Protein AF-A0A850LUS3-F1 (afdb_monomer)

pLDDT: mean 89.98, std 6.5, range [52.38, 97.88]

Nearest PDB structures (foldseek):
  4adx-assembly1_B  TM=8.949E-01  e=4.268E-15  Methanothermobacter thermautotrophicus str. Delta H
  8q87-assembly1_BB  TM=8.424E-01  e=1.434E-15  Gallus gallus
  7qiz-assembly1_E  TM=8.773E-01  e=1.270E-14  Solanum lycopersicum
  8ova-assembly1_Bf  TM=8.662E-01  e=1.509E-14  Trypanosoma brucei brucei
  9axu-assembly1_O  TM=8.312E-01  e=5.369E-15  Schizosaccharomyces pombe

Secondary structure (DSSP, 8-state):
-PPPSS----SS-STT-S----S-SSPPP--------SS-EE-----EEEEEEEEEEE---TTSTTTTSEEEEEEEEEE-PPEEEEEEEEEEEETTEEEEEEEEE-SS--GGGGGTSPPPS---HHHHHHHHHHHHGGGTT-TTEEEEEEEEE-TTTTTSS--SPPEEEEEEE-SSHHHHHHHHHHHTT-

Sequence (190 aa):
MGHRKQHAPRHGSLSYRPRKRARNPNSRIKTWPKLESTTPTILGFMGYKAGMTHLIFVENRKTNPNFGQEISRAVTIIDTPPISICAIKAYKLTDYGLKTIGETWAGELNEDLTRNFTLPKEYDTDKSILEFEEKLEPFKDSKLLELRLLAYTQPRLAAIPKKKPDLMEIKAIAGNHEELIKYSKDILGN

Mean predicted aligned error: 6.23 Å

Foldseek 3Di:
DDDDPDDDDDDDDPVCPPPDDDPDPDDADPDFDDDQAQDKDWRDADWAFPAKDKDWDADCDPVDPRHRHTDIDIDTDTHGADKAFFKKWKWFQDPVGTDTQDMAGAQDDDPLQVLVDNDDPGDDRVVRLVVVVVSCVVPQPPPRMWMWTFIWGCCVVPPDPDSRIDTDTITIDHNGSVSNSVVSVVRHGD

Solvent-accessible surface area (backbone atoms only — not comparable to full-atom values): 11782 Å² total; per-residue (Å²): 138,79,79,79,92,68,90,73,82,80,87,71,76,70,85,64,62,78,87,63,85,71,92,55,94,67,86,79,85,89,74,78,85,91,73,92,36,79,59,71,43,72,77,62,83,72,68,43,81,71,50,71,54,71,46,76,44,66,36,82,51,81,90,42,94,56,45,78,36,79,42,79,43,81,44,75,44,64,48,63,41,72,65,32,27,50,32,44,35,37,27,36,62,50,100,92,42,78,42,78,77,50,67,32,54,37,57,71,66,67,73,52,50,54,72,76,46,87,72,74,92,76,58,68,34,69,63,38,46,51,58,42,47,65,71,37,58,92,40,59,88,42,93,45,57,45,48,27,36,35,31,30,45,41,33,76,78,34,100,50,99,48,66,61,47,54,77,45,77,31,50,50,45,32,65,42,61,66,56,34,51,50,54,52,56,77,43,48,48,72

Radius of gyration: 22.55 Å; Cα contacts (8 Å, |Δi|>4): 284; chains: 1; bounding box: 71×42×54 Å

Structure (mmCIF, N/CA/C/O backbone):
data_AF-A0A850LUS3-F1
#
_entry.id   AF-A0A850LUS3-F1
#
loop_
_atom_site.group_PDB
_atom_site.id
_atom_site.type_symbol
_atom_site.label_atom_id
_atom_site.label_alt_id
_atom_site.label_comp_id
_atom_site.label_asym_id
_atom_site.label_entity_id
_atom_site.label_seq_id
_atom_site.pdbx_PDB_ins_code
_atom_site.Cartn_x
_atom_site.Cartn_y
_atom_site.Cartn_z
_atom_site.occupancy
_atom_site.B_iso_or_equiv
_atom_site.auth_seq_id
_atom_site.auth_comp_id
_atom_site.auth_asym_id
_atom_site.auth_atom_id
_atom_site.pdbx_PDB_model_num
ATOM 1 N N . MET A 1 1 ? 49.665 -13.264 6.181 1.00 52.38 1 MET A N 1
ATOM 2 C CA . MET A 1 1 ? 48.535 -13.006 5.259 1.00 52.38 1 MET A CA 1
ATOM 3 C C . MET A 1 1 ? 48.642 -11.570 4.770 1.00 52.38 1 MET A C 1
ATOM 5 O O . MET A 1 1 ? 48.539 -10.671 5.589 1.00 52.38 1 MET A O 1
ATOM 9 N N . GLY A 1 2 ? 48.976 -11.363 3.492 1.00 81.19 2 GLY A N 1
ATOM 10 C CA . GLY A 1 2 ? 49.232 -10.033 2.921 1.00 81.19 2 GLY A CA 1
ATOM 11 C C . GLY A 1 2 ? 47.990 -9.382 2.308 1.00 81.19 2 GLY A C 1
ATOM 12 O O . GLY A 1 2 ? 46.956 -10.030 2.144 1.00 81.19 2 GLY A O 1
ATOM 13 N N . HIS A 1 3 ? 48.118 -8.103 1.952 1.00 85.06 3 HIS A N 1
ATOM 14 C CA . HIS A 1 3 ? 47.103 -7.355 1.210 1.00 85.06 3 HIS A CA 1
ATOM 15 C C . HIS A 1 3 ? 46.693 -8.091 -0.079 1.00 85.06 3 HIS A C 1
ATOM 17 O O . HIS A 1 3 ? 47.487 -8.812 -0.691 1.00 85.06 3 HIS A O 1
ATOM 23 N N . ARG A 1 4 ? 45.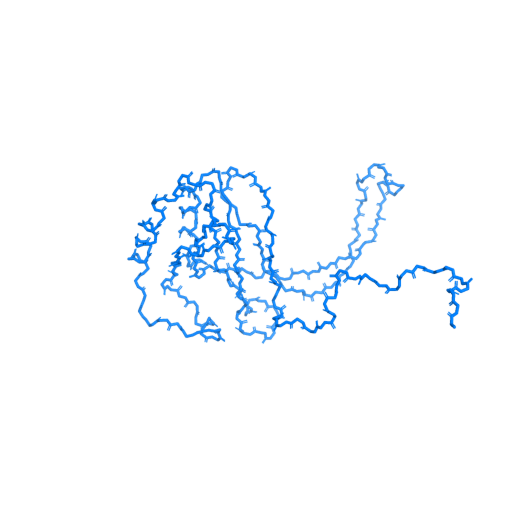436 -7.912 -0.501 1.00 86.00 4 ARG A N 1
ATOM 24 C CA . ARG A 1 4 ? 44.894 -8.545 -1.710 1.00 86.00 4 ARG A CA 1
ATOM 25 C C . ARG A 1 4 ? 45.752 -8.169 -2.932 1.00 86.00 4 ARG A C 1
ATOM 27 O O . ARG A 1 4 ? 45.929 -6.989 -3.209 1.00 86.00 4 ARG A O 1
ATOM 34 N N . LYS A 1 5 ? 46.254 -9.168 -3.675 1.00 90.25 5 LYS A N 1
ATOM 35 C CA . LYS A 1 5 ? 47.184 -8.968 -4.812 1.00 90.25 5 LYS A CA 1
ATOM 36 C C . LYS A 1 5 ? 46.585 -8.203 -6.003 1.00 90.25 5 LYS A C 1
ATOM 38 O O . LYS A 1 5 ? 47.315 -7.515 -6.698 1.00 90.25 5 LYS A O 1
ATOM 43 N N . GLN A 1 6 ? 45.281 -8.335 -6.253 1.00 93.94 6 GLN A N 1
ATOM 44 C CA . GLN A 1 6 ? 44.571 -7.630 -7.326 1.00 93.94 6 GLN A CA 1
ATOM 45 C C . GLN A 1 6 ? 43.317 -6.962 -6.768 1.00 93.94 6 GLN A C 1
ATOM 47 O O . GLN A 1 6 ? 42.551 -7.585 -6.022 1.00 93.94 6 GLN A O 1
ATOM 52 N N . HIS A 1 7 ? 43.097 -5.704 -7.144 1.00 92.88 7 HIS A N 1
ATOM 53 C CA . HIS A 1 7 ? 41.858 -5.006 -6.831 1.00 92.88 7 HIS A CA 1
ATOM 54 C C . HIS A 1 7 ? 40.705 -5.628 -7.620 1.00 92.88 7 HIS A C 1
ATOM 56 O O . HIS A 1 7 ? 40.833 -5.927 -8.802 1.00 92.88 7 HIS A O 1
ATOM 62 N N . ALA A 1 8 ? 39.567 -5.817 -6.960 1.00 94.94 8 ALA A N 1
ATOM 63 C CA . ALA A 1 8 ? 38.333 -6.196 -7.628 1.00 94.94 8 ALA A CA 1
ATOM 64 C C . ALA A 1 8 ? 37.164 -5.459 -6.977 1.00 94.94 8 ALA A C 1
ATOM 66 O O . ALA A 1 8 ? 37.222 -5.181 -5.769 1.00 94.94 8 ALA A O 1
ATOM 67 N N . PRO A 1 9 ? 36.095 -5.180 -7.740 1.00 96.00 9 PRO A N 1
ATOM 68 C CA . PRO A 1 9 ? 34.891 -4.594 -7.187 1.00 96.00 9 PRO A CA 1
ATOM 69 C C . PRO A 1 9 ? 34.259 -5.523 -6.151 1.00 96.00 9 PRO A C 1
ATOM 71 O O . PRO A 1 9 ? 34.463 -6.741 -6.120 1.00 96.00 9 PRO A O 1
ATOM 74 N N . ARG A 1 10 ? 33.459 -4.927 -5.274 1.00 93.69 10 ARG A N 1
ATOM 75 C CA . ARG A 1 10 ? 32.734 -5.671 -4.254 1.00 93.69 10 ARG A CA 1
ATOM 76 C C . ARG A 1 10 ? 31.632 -6.519 -4.895 1.00 93.69 10 ARG A C 1
ATOM 78 O O . ARG A 1 10 ? 30.771 -5.995 -5.596 1.00 93.69 10 ARG A O 1
ATOM 85 N N . HIS A 1 11 ? 31.579 -7.805 -4.553 1.00 94.31 11 HIS A N 1
ATOM 86 C CA . HIS A 1 11 ? 30.475 -8.668 -4.968 1.00 94.31 11 HIS A CA 1
ATOM 87 C C . HIS A 1 11 ? 29.213 -8.412 -4.134 1.00 94.31 11 HIS A C 1
ATOM 89 O O . HIS A 1 11 ? 29.106 -8.804 -2.969 1.00 94.31 11 HIS A O 1
ATOM 95 N N . GLY A 1 12 ? 28.232 -7.778 -4.774 1.00 95.25 12 GLY A N 1
ATOM 96 C CA . GLY A 1 12 ? 26.900 -7.548 -4.233 1.00 95.25 12 GLY A CA 1
ATOM 97 C C . GLY A 1 12 ? 26.805 -6.370 -3.261 1.00 95.25 12 GLY A C 1
ATOM 98 O O . GLY A 1 12 ? 27.701 -6.085 -2.462 1.00 95.25 12 GLY A O 1
ATOM 99 N N . SER A 1 13 ? 25.650 -5.707 -3.305 1.00 95.88 13 SER A N 1
ATOM 100 C CA . SER A 1 13 ? 25.350 -4.581 -2.424 1.00 95.88 13 SER A CA 1
ATOM 101 C C . SER A 1 13 ? 25.170 -5.027 -0.965 1.00 95.88 13 SER A C 1
ATOM 103 O O . SER A 1 13 ? 24.562 -6.066 -0.678 1.00 95.88 13 SER A O 1
ATOM 105 N N . LEU A 1 14 ? 25.716 -4.221 -0.047 1.00 95.94 14 LEU A N 1
ATOM 106 C CA . LEU A 1 14 ? 25.543 -4.360 1.400 1.00 95.94 14 LEU A CA 1
ATOM 107 C C . LEU A 1 14 ? 24.161 -3.919 1.877 1.00 95.94 14 LEU A C 1
ATOM 109 O O . LEU A 1 14 ? 23.710 -4.413 2.907 1.00 95.94 14 LEU A O 1
ATOM 113 N N . SER A 1 15 ? 23.487 -3.042 1.130 1.00 96.12 15 SER A N 1
ATOM 114 C CA . SER A 1 15 ? 22.210 -2.439 1.528 1.00 96.12 15 SER A CA 1
ATOM 115 C C . SER A 1 15 ? 21.072 -3.458 1.638 1.00 96.12 15 SER A C 1
ATOM 117 O O . SER A 1 15 ? 20.092 -3.213 2.331 1.00 96.12 15 SER A O 1
ATOM 119 N N . TYR A 1 16 ? 21.212 -4.623 0.995 1.00 93.38 16 TYR A N 1
ATOM 120 C CA . TYR A 1 16 ? 20.246 -5.727 1.059 1.00 93.38 16 TYR A CA 1
ATOM 121 C C . TYR A 1 16 ? 20.608 -6.790 2.108 1.00 93.38 16 TYR A C 1
ATOM 123 O O . TYR A 1 16 ? 20.146 -7.931 2.030 1.00 93.38 16 TYR A O 1
ATOM 131 N N . ARG A 1 17 ? 21.478 -6.465 3.075 1.00 93.88 17 ARG A N 1
ATOM 132 C CA . ARG A 1 17 ? 21.693 -7.308 4.257 1.00 93.88 17 ARG A CA 1
ATOM 133 C C . ARG A 1 17 ? 20.652 -6.982 5.341 1.00 93.88 17 ARG A C 1
ATOM 135 O O . ARG A 1 17 ? 20.332 -5.813 5.527 1.00 93.88 17 ARG A O 1
ATOM 142 N N . PRO A 1 18 ? 20.167 -7.980 6.102 1.00 95.19 18 PRO A N 1
ATOM 143 C CA . PRO A 1 18 ? 20.408 -9.417 5.953 1.00 95.19 18 PRO A CA 1
ATOM 144 C C . PRO A 1 18 ? 19.635 -10.019 4.766 1.00 95.19 18 PRO A C 1
ATOM 146 O O . PRO A 1 18 ? 18.453 -9.737 4.578 1.00 95.19 18 PRO A O 1
ATOM 149 N N . ARG A 1 19 ? 20.285 -10.909 4.003 1.00 93.81 19 ARG A N 1
ATOM 150 C CA . ARG A 1 19 ? 19.653 -11.666 2.909 1.00 93.81 19 ARG A CA 1
ATOM 151 C C . ARG A 1 19 ? 18.859 -12.840 3.482 1.00 93.81 19 ARG A C 1
ATOM 153 O O . ARG A 1 19 ? 19.331 -13.970 3.487 1.00 93.81 19 ARG A O 1
ATOM 160 N N . LYS A 1 20 ? 17.682 -12.543 4.027 1.00 95.25 20 LYS A N 1
ATOM 161 C CA . LYS A 1 20 ? 16.764 -13.520 4.629 1.00 95.25 20 LYS A CA 1
ATOM 162 C C . LYS A 1 20 ? 15.399 -13.479 3.948 1.0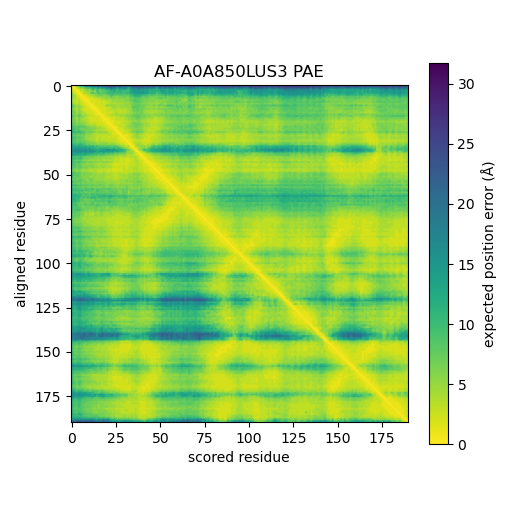0 95.25 20 LYS A C 1
ATOM 164 O O . LYS A 1 20 ? 15.050 -12.475 3.329 1.00 95.25 20 LYS A O 1
ATOM 169 N N . ARG A 1 21 ? 14.613 -14.550 4.097 1.00 95.38 21 ARG A N 1
ATOM 170 C CA . ARG A 1 21 ? 13.216 -14.578 3.639 1.00 95.38 21 ARG A CA 1
ATOM 171 C C . ARG A 1 21 ? 12.432 -13.449 4.321 1.00 95.38 21 ARG A C 1
ATOM 173 O O . ARG A 1 21 ? 12.567 -13.233 5.528 1.00 95.38 21 ARG A O 1
ATOM 180 N N . ALA A 1 22 ? 11.641 -12.715 3.540 1.00 92.06 22 ALA A N 1
ATOM 181 C CA . ALA A 1 22 ? 10.755 -11.688 4.071 1.00 92.06 22 ALA A CA 1
ATOM 182 C C . ALA A 1 22 ? 9.731 -12.321 5.025 1.00 92.06 22 ALA A C 1
ATOM 184 O O . ALA A 1 22 ? 9.236 -13.416 4.768 1.00 92.06 22 ALA A O 1
ATOM 185 N N . ARG A 1 23 ? 9.422 -11.635 6.133 1.00 92.06 23 ARG A N 1
ATOM 186 C CA . ARG A 1 23 ? 8.463 -12.132 7.135 1.00 92.06 23 ARG A CA 1
ATOM 187 C C . ARG A 1 23 ? 7.043 -12.215 6.573 1.00 92.06 23 ARG A C 1
ATOM 189 O O . ARG A 1 23 ? 6.333 -13.162 6.881 1.00 92.06 23 ARG A O 1
ATOM 196 N N . ASN A 1 24 ? 6.666 -11.234 5.754 1.00 90.50 24 ASN A N 1
ATOM 197 C CA . ASN A 1 24 ? 5.363 -11.156 5.107 1.00 90.50 24 ASN A CA 1
ATOM 198 C C . ASN A 1 24 ? 5.546 -11.203 3.584 1.00 90.50 24 ASN A C 1
ATOM 200 O O . ASN A 1 24 ? 6.513 -10.618 3.086 1.00 90.50 24 ASN A O 1
ATOM 204 N N . PRO A 1 25 ? 4.630 -11.861 2.849 1.00 88.44 25 PRO A N 1
ATOM 205 C CA . PRO A 1 25 ? 4.634 -11.843 1.388 1.00 88.44 25 PRO A CA 1
ATOM 206 C C . PRO A 1 25 ? 4.235 -10.469 0.833 1.00 88.44 25 PRO A C 1
ATOM 208 O O . PRO A 1 25 ? 4.708 -10.077 -0.230 1.00 88.44 25 PRO A O 1
ATOM 211 N N . ASN A 1 26 ? 3.414 -9.722 1.576 1.00 89.56 26 ASN A N 1
ATOM 212 C CA . ASN A 1 26 ? 2.967 -8.390 1.185 1.00 89.56 26 ASN A CA 1
ATOM 213 C C . ASN A 1 26 ? 4.076 -7.372 1.460 1.00 89.56 26 ASN A C 1
ATOM 215 O O . ASN A 1 26 ? 4.732 -7.409 2.509 1.00 89.56 26 ASN A O 1
ATOM 219 N N . SER A 1 27 ? 4.286 -6.460 0.513 1.00 87.69 27 SER A N 1
ATOM 220 C CA . SER A 1 27 ? 5.278 -5.400 0.647 1.00 87.69 27 SER A CA 1
ATOM 221 C C . SER A 1 27 ? 4.870 -4.429 1.757 1.00 87.69 27 SER A C 1
ATOM 223 O O . SER A 1 27 ? 3.708 -4.072 1.915 1.00 87.69 27 SER A O 1
ATOM 225 N N . ARG A 1 28 ? 5.844 -3.991 2.559 1.00 90.00 28 ARG A N 1
ATOM 226 C CA . ARG A 1 28 ? 5.632 -2.928 3.545 1.00 90.00 28 ARG A CA 1
ATOM 227 C C . ARG A 1 28 ? 6.168 -1.623 2.981 1.00 90.00 28 ARG A C 1
ATOM 229 O O . ARG A 1 28 ? 7.378 -1.499 2.782 1.00 90.00 28 ARG A O 1
ATOM 236 N N . ILE A 1 29 ? 5.289 -0.647 2.797 1.00 92.12 29 ILE A N 1
ATOM 237 C CA . ILE A 1 29 ? 5.670 0.700 2.376 1.00 92.12 29 ILE A CA 1
ATOM 238 C C . ILE A 1 29 ? 6.192 1.447 3.606 1.00 92.12 29 ILE A C 1
ATOM 240 O O . ILE A 1 29 ? 5.493 1.595 4.607 1.00 92.12 29 ILE A O 1
ATOM 244 N N . LYS A 1 30 ? 7.473 1.832 3.575 1.00 89.38 30 LYS A N 1
ATOM 245 C CA . LYS A 1 30 ? 8.131 2.541 4.688 1.00 89.38 30 LYS A CA 1
ATOM 246 C C . LYS A 1 30 ? 8.003 4.054 4.574 1.00 89.38 30 LYS A C 1
ATOM 248 O O . LYS A 1 30 ? 7.899 4.727 5.592 1.00 89.38 30 LYS A O 1
ATOM 253 N N . THR A 1 31 ? 8.028 4.555 3.345 1.00 91.19 31 THR A N 1
ATOM 254 C CA . THR A 1 31 ? 8.060 5.981 3.046 1.00 91.19 31 THR A CA 1
ATOM 255 C C . THR A 1 31 ? 7.070 6.248 1.933 1.00 91.19 31 THR A C 1
ATOM 257 O O . THR A 1 31 ? 7.155 5.629 0.873 1.00 91.19 31 THR A O 1
ATOM 260 N N . TRP A 1 32 ? 6.147 7.164 2.189 1.00 92.00 32 TRP A N 1
ATOM 261 C CA . TRP A 1 32 ? 5.229 7.681 1.185 1.00 92.00 32 TRP A CA 1
ATOM 262 C C . TRP A 1 32 ? 5.821 8.932 0.529 1.00 92.00 32 TRP A C 1
ATOM 264 O O . TRP A 1 32 ? 6.549 9.673 1.200 1.00 92.00 32 TRP A O 1
ATOM 274 N N . PRO A 1 33 ? 5.540 9.179 -0.761 1.00 90.31 33 PRO A N 1
ATOM 275 C CA . PRO A 1 33 ? 5.981 10.399 -1.416 1.00 90.31 33 PRO A CA 1
ATOM 276 C C . PRO A 1 33 ? 5.335 11.620 -0.748 1.00 90.31 33 PRO A C 1
ATOM 278 O O . PRO A 1 33 ? 4.185 11.578 -0.309 1.00 90.31 33 PRO A O 1
ATOM 281 N N . LYS A 1 34 ? 6.101 12.710 -0.651 1.00 84.94 34 LYS A N 1
ATOM 282 C CA . LYS A 1 34 ? 5.596 14.015 -0.219 1.00 84.94 34 LYS A CA 1
ATOM 283 C C . LYS A 1 34 ? 5.055 14.715 -1.459 1.00 84.94 34 LYS A C 1
ATOM 285 O O . LYS A 1 34 ? 5.843 15.183 -2.274 1.00 84.94 34 LYS A O 1
ATOM 290 N N . LEU A 1 35 ? 3.739 14.697 -1.624 1.00 82.19 35 LEU A N 1
ATOM 291 C CA . LEU A 1 35 ? 3.047 15.357 -2.724 1.00 82.19 35 LEU A CA 1
ATOM 292 C C . LEU A 1 35 ? 2.109 16.407 -2.145 1.00 82.19 35 LEU A C 1
ATOM 294 O O . LEU A 1 35 ? 1.467 16.162 -1.127 1.00 82.19 35 LEU A O 1
ATOM 298 N N . GLU A 1 36 ? 2.035 17.550 -2.811 1.00 79.25 36 GLU A N 1
ATOM 299 C CA . GLU A 1 36 ? 0.986 18.536 -2.589 1.00 79.25 36 GLU A CA 1
ATOM 300 C C . GLU A 1 36 ? -0.050 18.301 -3.687 1.00 79.25 36 GLU A C 1
ATOM 302 O O . GLU A 1 36 ? 0.254 18.426 -4.873 1.00 79.25 36 GLU A O 1
ATOM 307 N N . SER A 1 37 ? -1.244 17.857 -3.302 1.00 76.31 37 SER A N 1
ATOM 308 C CA . SER A 1 37 ? -2.352 17.629 -4.226 1.00 76.31 37 SER A CA 1
ATOM 309 C C . SER A 1 37 ? -3.540 18.421 -3.728 1.00 76.31 37 SER A C 1
ATOM 311 O O . SER A 1 37 ? -3.926 18.273 -2.572 1.00 76.31 37 SER A O 1
ATOM 313 N N . THR A 1 38 ? -4.126 19.240 -4.598 1.00 78.69 38 THR A N 1
ATOM 314 C CA . THR A 1 38 ? -5.374 19.944 -4.292 1.00 78.69 38 THR A CA 1
ATOM 315 C C . THR A 1 38 ? -6.526 18.951 -4.155 1.00 78.69 38 THR A C 1
ATOM 317 O O . THR A 1 38 ? -7.372 19.110 -3.288 1.00 78.69 38 THR A O 1
ATOM 320 N N . THR A 1 39 ? -6.540 17.885 -4.962 1.00 86.75 39 THR A N 1
ATOM 321 C CA . THR A 1 39 ? -7.588 16.859 -4.916 1.00 86.75 39 THR A CA 1
ATOM 322 C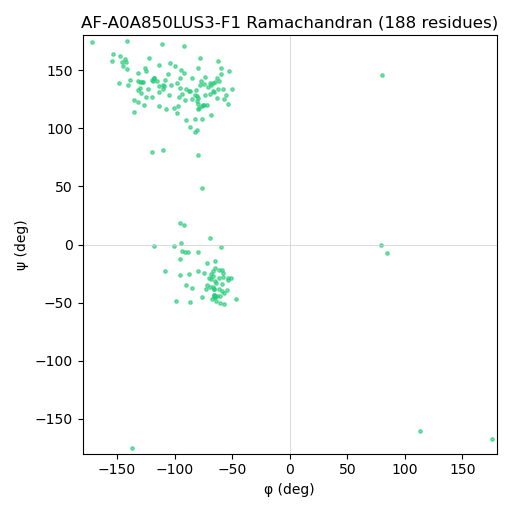 C . THR A 1 39 ? -7.226 15.726 -3.951 1.00 86.75 39 THR A C 1
ATOM 324 O O . THR A 1 39 ? -6.103 15.202 -4.039 1.00 86.75 39 THR A O 1
ATOM 327 N N . PRO A 1 40 ? -8.157 15.280 -3.085 1.00 88.69 40 PRO A N 1
ATOM 328 C CA . PRO A 1 40 ? -7.964 14.089 -2.267 1.00 88.69 40 PRO A CA 1
ATOM 329 C C . PRO A 1 40 ? -7.587 12.869 -3.119 1.00 88.69 40 PRO A C 1
ATOM 331 O O . PRO A 1 40 ? -8.303 12.501 -4.046 1.00 88.69 40 PRO A O 1
ATOM 334 N N . THR A 1 41 ? -6.424 12.278 -2.849 1.00 91.12 41 THR A N 1
ATOM 335 C CA . THR A 1 41 ? -5.830 11.211 -3.662 1.00 91.12 41 THR A CA 1
ATOM 336 C C . THR A 1 41 ? -5.186 10.151 -2.778 1.00 91.12 41 THR A C 1
ATOM 338 O O . THR A 1 41 ? -4.474 10.449 -1.815 1.00 91.12 41 THR A O 1
ATOM 341 N N . ILE A 1 42 ? -5.401 8.891 -3.142 1.00 92.69 42 ILE A N 1
ATOM 342 C CA . ILE A 1 42 ? -4.767 7.728 -2.525 1.00 92.69 42 ILE A CA 1
ATOM 343 C C . ILE A 1 42 ? -3.423 7.470 -3.222 1.00 92.69 42 ILE A C 1
ATOM 345 O O . ILE A 1 42 ? -3.340 7.454 -4.447 1.00 92.69 42 ILE A O 1
ATOM 349 N N . LEU A 1 43 ? -2.351 7.261 -2.455 1.00 93.25 43 LEU A N 1
ATOM 350 C CA . LEU A 1 43 ? -0.988 7.190 -3.006 1.00 93.25 43 LEU A CA 1
ATOM 351 C C . LEU A 1 43 ? -0.527 5.803 -3.453 1.00 93.25 43 LEU A C 1
ATOM 353 O O . LEU A 1 43 ? 0.585 5.650 -3.960 1.00 93.25 43 LEU A O 1
ATOM 357 N N . GLY A 1 44 ? -1.317 4.773 -3.189 1.00 92.50 44 GLY A N 1
ATOM 358 C CA . GLY A 1 44 ? -0.928 3.394 -3.426 1.00 92.50 44 GLY A CA 1
ATOM 359 C C . GLY A 1 44 ? -2.095 2.565 -3.913 1.00 92.50 44 GLY A C 1
ATOM 360 O O . GLY A 1 44 ? -3.256 2.911 -3.720 1.00 92.50 44 GLY A O 1
ATOM 361 N N . PHE A 1 45 ? -1.756 1.446 -4.534 1.00 94.50 45 PHE A N 1
ATOM 362 C CA . PHE A 1 45 ? -2.717 0.462 -4.994 1.00 94.50 45 PHE A CA 1
ATOM 363 C C . PHE A 1 45 ? -2.112 -0.932 -4.853 1.00 94.50 45 PHE A C 1
ATOM 365 O O . PHE A 1 45 ? -0.887 -1.092 -4.805 1.00 94.50 45 PHE A O 1
ATOM 372 N N . MET A 1 46 ? -2.969 -1.944 -4.776 1.00 93.75 46 MET A N 1
ATOM 373 C CA . MET A 1 46 ? -2.563 -3.337 -4.644 1.00 93.75 46 MET A CA 1
ATOM 374 C C . MET A 1 46 ? -2.957 -4.099 -5.902 1.00 93.75 46 MET A C 1
ATOM 376 O O . MET A 1 46 ? -4.090 -4.015 -6.356 1.00 93.75 46 MET A O 1
ATOM 380 N N . GLY A 1 47 ? -2.024 -4.862 -6.457 1.00 93.88 47 GLY A N 1
ATOM 381 C CA . GLY A 1 47 ? -2.271 -5.655 -7.653 1.00 93.88 47 GLY A CA 1
ATOM 382 C C . GLY A 1 47 ? -1.462 -6.937 -7.647 1.00 93.88 47 GLY A C 1
ATOM 383 O O . GLY A 1 47 ? -0.479 -7.084 -6.913 1.00 93.88 47 GLY A O 1
ATOM 384 N N . TYR A 1 48 ? -1.881 -7.867 -8.488 1.00 93.50 48 TYR A N 1
ATOM 385 C CA . TYR A 1 48 ? -1.266 -9.167 -8.643 1.00 93.50 48 TYR A CA 1
ATOM 386 C C . TYR A 1 48 ? -0.563 -9.261 -9.989 1.00 93.50 48 TYR A C 1
ATOM 388 O O . TYR A 1 48 ? -1.109 -8.900 -11.024 1.00 93.50 48 TYR A O 1
ATOM 396 N N . LYS A 1 49 ? 0.670 -9.767 -10.007 1.00 93.94 49 LYS A N 1
ATOM 397 C CA . LYS A 1 49 ? 1.375 -9.992 -11.272 1.00 93.94 49 LYS A CA 1
ATOM 398 C C . LYS A 1 49 ? 0.681 -11.122 -12.042 1.00 93.94 49 LYS A C 1
ATOM 400 O O . LYS A 1 49 ? 0.774 -12.271 -11.623 1.00 93.94 49 LYS A O 1
ATOM 405 N N . ALA A 1 50 ? 0.047 -10.791 -13.165 1.00 93.19 50 ALA A N 1
ATOM 406 C CA . ALA A 1 50 ? -0.639 -11.750 -14.029 1.00 93.19 50 ALA A CA 1
ATOM 407 C C . ALA A 1 50 ? 0.324 -12.412 -15.023 1.00 93.19 50 ALA A C 1
ATOM 409 O O . ALA A 1 50 ? 0.232 -13.605 -15.295 1.00 93.19 50 ALA A O 1
ATOM 410 N N . GLY A 1 51 ? 1.290 -11.651 -15.543 1.00 95.19 51 GLY A N 1
ATOM 411 C CA . GLY A 1 51 ? 2.224 -12.166 -16.538 1.00 95.19 51 GLY A CA 1
ATOM 412 C C . GLY A 1 51 ? 3.176 -11.111 -17.078 1.00 95.19 51 GLY A C 1
ATOM 413 O O . GLY A 1 51 ? 3.316 -10.021 -16.523 1.00 95.19 51 GLY A O 1
ATOM 414 N N . MET A 1 52 ? 3.867 -11.453 -18.160 1.00 97.88 52 MET A N 1
ATOM 415 C CA . MET A 1 52 ? 4.732 -10.542 -18.904 1.00 97.88 52 MET A CA 1
ATOM 416 C C . MET A 1 52 ? 4.534 -10.773 -20.397 1.00 97.88 52 MET A C 1
ATOM 418 O O . MET A 1 52 ? 4.396 -11.913 -20.832 1.00 97.88 52 MET A O 1
ATOM 422 N N . THR A 1 53 ? 4.536 -9.694 -21.167 1.00 97.56 53 THR A N 1
ATOM 423 C CA . THR A 1 53 ? 4.449 -9.713 -22.631 1.00 97.56 53 THR A CA 1
ATOM 424 C C . THR A 1 53 ? 5.448 -8.710 -23.200 1.00 97.56 53 THR A C 1
ATOM 426 O O . THR A 1 53 ? 6.251 -8.137 -22.461 1.00 97.56 53 THR A O 1
ATOM 429 N N . HIS A 1 54 ? 5.445 -8.507 -24.512 1.00 97.62 54 HIS A N 1
ATOM 430 C CA . HIS A 1 54 ? 6.152 -7.399 -25.138 1.00 97.62 54 HIS A CA 1
ATOM 431 C C . HIS A 1 54 ? 5.145 -6.488 -25.838 1.00 97.62 54 HIS A C 1
ATOM 433 O O . HIS A 1 54 ? 4.148 -6.963 -26.377 1.00 97.62 54 HIS A O 1
ATOM 439 N N . LEU A 1 55 ? 5.400 -5.184 -25.802 1.00 97.00 55 LEU A N 1
ATOM 440 C CA . LEU A 1 55 ? 4.672 -4.193 -26.584 1.00 97.00 55 LEU A CA 1
ATOM 441 C C . LEU A 1 55 ? 5.594 -3.650 -27.660 1.00 97.00 55 LEU A C 1
ATOM 443 O O . LEU A 1 55 ? 6.756 -3.345 -27.386 1.00 9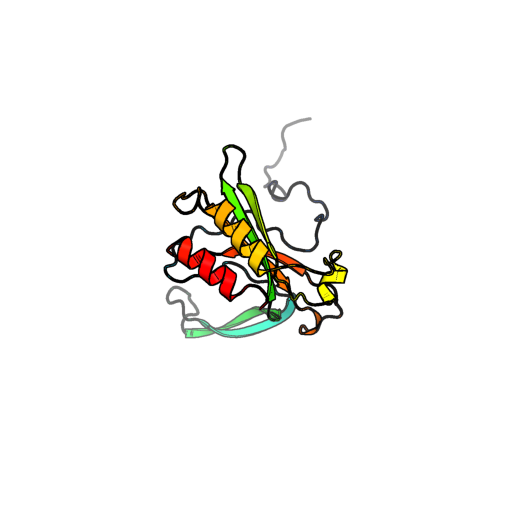7.00 55 LEU A O 1
ATOM 447 N N . ILE A 1 56 ? 5.047 -3.509 -28.859 1.00 97.25 56 ILE A N 1
ATOM 448 C CA . ILE A 1 56 ? 5.668 -2.766 -29.945 1.00 97.25 56 ILE A CA 1
ATOM 449 C C . ILE A 1 56 ? 5.041 -1.376 -29.918 1.00 97.25 56 ILE A C 1
ATOM 451 O O . ILE A 1 56 ? 3.822 -1.246 -30.006 1.00 97.25 56 ILE A O 1
ATOM 455 N N . PHE A 1 57 ? 5.859 -0.346 -29.722 1.00 95.94 57 PHE A N 1
ATOM 456 C CA . PHE A 1 57 ? 5.402 1.041 -29.745 1.00 95.94 57 PHE A CA 1
ATOM 457 C C . PHE A 1 57 ? 6.441 1.943 -30.405 1.00 95.94 57 PHE A C 1
ATOM 459 O O . PHE A 1 57 ? 7.628 1.619 -30.450 1.00 95.94 57 PHE A O 1
ATOM 466 N N . VAL A 1 58 ? 5.984 3.089 -30.907 1.00 96.88 58 VAL A N 1
ATOM 467 C CA . VAL A 1 58 ? 6.849 4.089 -31.537 1.00 96.88 58 VAL A CA 1
ATOM 468 C C . VAL A 1 58 ? 7.553 4.916 -30.463 1.00 96.88 58 VAL A C 1
ATOM 470 O O . VAL A 1 58 ? 6.913 5.494 -29.582 1.00 96.88 58 VAL A O 1
ATOM 473 N N . GLU A 1 59 ? 8.879 4.991 -30.524 1.00 96.31 59 GLU A N 1
ATOM 474 C CA . GLU A 1 59 ? 9.673 5.759 -29.565 1.00 96.31 59 GLU A CA 1
ATOM 475 C C . GLU A 1 59 ? 9.502 7.270 -29.779 1.00 96.31 59 GLU A C 1
ATOM 477 O O . GLU A 1 59 ? 9.837 7.814 -30.831 1.00 96.31 59 GLU A O 1
ATOM 482 N N . ASN A 1 60 ? 9.016 7.961 -28.744 1.00 96.00 60 ASN A N 1
ATOM 483 C CA . ASN A 1 60 ? 8.698 9.392 -28.794 1.00 96.00 60 ASN A CA 1
ATOM 484 C C . ASN A 1 60 ? 9.787 10.281 -28.155 1.00 96.00 60 ASN A C 1
ATOM 486 O O . ASN A 1 60 ? 9.689 11.509 -28.118 1.00 96.00 60 ASN A O 1
ATOM 490 N N . ARG A 1 61 ? 10.867 9.704 -27.619 1.00 95.31 61 ARG A N 1
ATOM 491 C CA . ARG A 1 61 ? 11.941 10.504 -27.023 1.00 95.31 61 ARG A CA 1
ATOM 492 C C . ARG A 1 61 ? 12.905 11.027 -28.094 1.00 95.31 61 ARG A C 1
ATOM 494 O O . ARG A 1 61 ? 13.755 10.282 -28.562 1.00 95.31 61 ARG A O 1
ATOM 501 N N . LYS A 1 62 ? 12.860 12.333 -28.388 1.00 94.69 62 LYS A N 1
ATOM 502 C CA . LYS A 1 62 ? 13.708 12.998 -29.408 1.00 94.69 62 LYS A CA 1
ATOM 503 C C . LYS A 1 62 ? 15.219 12.772 -29.260 1.00 94.69 62 LYS A C 1
ATOM 505 O O . LYS A 1 62 ? 15.935 12.778 -30.249 1.00 94.69 62 LYS A O 1
ATOM 510 N N . THR A 1 63 ? 15.721 12.596 -28.035 1.00 95.69 63 THR A N 1
ATOM 511 C CA . THR A 1 63 ? 17.157 12.358 -27.785 1.00 95.69 63 THR A CA 1
ATOM 512 C C . THR A 1 63 ? 17.583 10.908 -28.031 1.00 95.69 63 THR A C 1
ATOM 514 O O . THR A 1 63 ? 18.755 10.587 -27.862 1.00 95.69 63 THR A O 1
ATOM 517 N N . ASN A 1 64 ? 16.641 10.003 -28.306 1.00 93.25 64 ASN A N 1
ATOM 518 C CA . ASN A 1 64 ? 16.919 8.592 -28.536 1.00 93.25 64 ASN A CA 1
ATOM 519 C C . ASN A 1 64 ? 17.236 8.376 -30.029 1.00 93.25 64 ASN A C 1
ATOM 521 O O . ASN A 1 64 ? 16.455 8.840 -30.859 1.00 93.25 64 ASN A O 1
ATOM 525 N N . PRO A 1 65 ? 18.318 7.659 -30.389 1.00 94.88 65 PRO A N 1
ATOM 526 C CA . PRO A 1 65 ? 18.611 7.302 -31.780 1.00 94.88 65 PRO A CA 1
ATOM 527 C C . PRO A 1 65 ? 17.444 6.648 -32.535 1.00 94.88 65 PRO A C 1
ATOM 529 O O . PRO A 1 65 ? 17.319 6.829 -33.739 1.00 94.88 65 PRO A O 1
ATOM 532 N N . ASN A 1 66 ? 16.563 5.941 -31.823 1.00 94.44 66 ASN A N 1
ATOM 533 C CA . ASN A 1 66 ? 15.420 5.235 -32.405 1.00 94.44 66 ASN A CA 1
ATOM 534 C C . ASN A 1 66 ? 14.136 6.090 -32.452 1.00 94.44 66 ASN A C 1
ATOM 536 O O . ASN A 1 66 ? 13.041 5.542 -32.556 1.00 94.44 66 ASN A O 1
ATOM 540 N N . PHE A 1 67 ? 14.231 7.416 -32.312 1.00 95.81 67 PHE A N 1
ATOM 541 C CA . PHE A 1 67 ? 13.070 8.308 -32.362 1.00 95.81 67 PHE A CA 1
ATOM 542 C C . PHE A 1 67 ? 12.271 8.118 -33.663 1.00 95.81 67 PHE A C 1
ATOM 544 O O . PHE A 1 67 ? 12.832 8.160 -34.756 1.00 95.81 67 PHE A O 1
ATOM 551 N N . GLY A 1 68 ? 10.958 7.907 -33.538 1.00 95.62 68 GLY A N 1
ATOM 552 C CA . GLY A 1 68 ? 10.062 7.651 -34.669 1.00 95.62 68 GLY A CA 1
ATOM 553 C C . GLY A 1 68 ? 10.084 6.214 -35.205 1.00 95.62 68 GLY A C 1
ATOM 554 O O . GLY A 1 68 ? 9.336 5.917 -36.132 1.00 95.62 68 GLY A O 1
ATOM 555 N N . GLN A 1 69 ? 10.891 5.318 -34.629 1.00 96.81 69 GLN A N 1
ATOM 556 C CA . GLN A 1 69 ? 10.926 3.898 -34.990 1.00 96.81 69 GLN A CA 1
ATOM 557 C C . GLN A 1 69 ? 10.128 3.047 -33.997 1.00 96.81 69 GLN A C 1
ATOM 559 O O . GLN A 1 69 ? 9.985 3.395 -32.820 1.00 96.81 69 GLN A O 1
ATOM 564 N N . GLU A 1 70 ? 9.633 1.903 -34.469 1.00 96.81 70 GLU A N 1
ATOM 565 C CA . GLU A 1 70 ? 8.998 0.893 -33.627 1.00 96.81 70 GLU A CA 1
ATOM 566 C C . GLU A 1 70 ? 10.043 0.140 -32.797 1.00 96.81 70 GLU A C 1
ATOM 568 O O . GLU A 1 70 ? 11.028 -0.384 -33.317 1.00 96.81 70 GLU A O 1
ATOM 573 N N . ILE A 1 71 ? 9.820 0.068 -31.486 1.00 96.75 71 ILE A N 1
ATOM 574 C CA . ILE A 1 71 ? 10.669 -0.671 -30.555 1.00 96.75 71 ILE A CA 1
ATOM 575 C C . ILE A 1 71 ? 9.812 -1.689 -29.812 1.00 96.75 71 ILE A C 1
ATOM 577 O O . ILE A 1 71 ? 8.752 -1.361 -29.281 1.00 96.75 71 ILE A O 1
ATOM 581 N N . SER A 1 72 ? 10.314 -2.920 -29.713 1.00 96.69 72 SER A N 1
ATOM 582 C CA . SER A 1 72 ? 9.752 -3.940 -28.829 1.00 96.69 72 SER A CA 1
ATOM 583 C C . SER A 1 72 ? 10.324 -3.794 -27.416 1.00 96.69 72 SER A C 1
ATOM 585 O O . SER A 1 72 ? 11.544 -3.795 -27.229 1.00 96.69 72 SER A O 1
ATOM 587 N N . ARG A 1 73 ? 9.461 -3.670 -26.400 1.00 96.25 73 ARG A N 1
ATOM 588 C CA . ARG A 1 73 ? 9.864 -3.699 -24.983 1.00 96.25 73 ARG A CA 1
ATOM 589 C C . ARG A 1 73 ? 9.049 -4.697 -24.186 1.00 96.25 73 ARG A C 1
ATOM 591 O O . ARG A 1 73 ? 7.832 -4.771 -24.323 1.00 96.25 73 ARG A O 1
ATOM 598 N N . ALA A 1 74 ? 9.730 -5.409 -23.293 1.00 97.75 74 ALA A N 1
ATOM 599 C CA . ALA A 1 74 ? 9.081 -6.272 -22.319 1.00 97.75 74 ALA A CA 1
ATOM 600 C C . ALA A 1 74 ? 8.276 -5.437 -21.311 1.00 97.75 74 ALA A C 1
ATOM 602 O O . ALA A 1 74 ? 8.790 -4.481 -20.728 1.00 97.75 74 ALA A O 1
ATOM 603 N N . VAL A 1 75 ? 7.031 -5.837 -21.074 1.00 97.88 75 VAL A N 1
ATOM 604 C CA . VAL A 1 75 ? 6.122 -5.235 -20.100 1.00 97.88 75 VAL A CA 1
ATOM 605 C C . VAL A 1 75 ? 5.596 -6.291 -19.137 1.00 97.88 75 VAL A C 1
ATOM 607 O O . VAL A 1 75 ? 5.506 -7.475 -19.460 1.00 97.88 75 VAL A O 1
ATOM 610 N N . THR A 1 76 ? 5.268 -5.865 -17.919 1.00 97.69 76 THR A N 1
ATOM 611 C CA . THR A 1 76 ? 4.628 -6.719 -16.914 1.00 97.69 76 THR A CA 1
ATOM 612 C C . THR A 1 76 ? 3.160 -6.349 -16.813 1.00 97.69 76 THR A C 1
ATOM 614 O O . THR A 1 76 ? 2.839 -5.180 -16.626 1.00 97.69 76 THR A O 1
ATOM 617 N N . ILE A 1 77 ? 2.288 -7.349 -16.908 1.00 96.25 77 ILE A N 1
ATOM 618 C CA . ILE A 1 77 ? 0.847 -7.186 -16.739 1.00 96.25 77 ILE A CA 1
ATOM 619 C C . ILE A 1 77 ? 0.524 -7.417 -15.265 1.00 96.25 77 ILE A C 1
ATOM 621 O O . ILE A 1 77 ? 0.878 -8.457 -14.695 1.00 96.25 77 ILE A O 1
ATOM 625 N N . ILE A 1 78 ? -0.124 -6.433 -14.650 1.00 95.25 78 ILE A N 1
ATOM 626 C CA . ILE A 1 78 ? -0.592 -6.484 -13.267 1.00 95.25 78 ILE A CA 1
ATOM 627 C C . ILE A 1 78 ? -2.119 -6.477 -13.315 1.00 95.25 78 ILE A C 1
ATOM 629 O O . ILE A 1 78 ? -2.705 -5.538 -13.841 1.00 95.25 78 ILE A O 1
ATOM 633 N N . ASP A 1 79 ? -2.735 -7.531 -12.791 1.00 94.19 79 ASP A N 1
ATOM 634 C CA . ASP A 1 79 ? -4.173 -7.618 -12.563 1.00 94.19 79 ASP A CA 1
ATOM 635 C C . ASP A 1 79 ? -4.516 -6.866 -11.271 1.00 94.19 79 ASP A C 1
ATOM 637 O O . ASP A 1 79 ? -3.968 -7.143 -10.198 1.00 94.19 79 ASP A O 1
ATOM 641 N N . THR A 1 80 ? -5.368 -5.858 -11.393 1.00 94.94 80 THR A N 1
ATOM 642 C CA . THR A 1 80 ? -5.708 -4.905 -10.336 1.00 94.94 80 THR A CA 1
ATOM 643 C C . THR A 1 80 ? -7.204 -4.989 -10.055 1.00 94.94 80 THR A C 1
ATOM 645 O O . THR A 1 80 ? -7.952 -4.147 -10.559 1.00 94.94 80 THR A O 1
ATOM 648 N N . PRO A 1 81 ? -7.668 -5.993 -9.281 1.00 93.94 81 PRO A N 1
ATOM 649 C CA . PRO A 1 81 ? -9.057 -6.013 -8.843 1.00 93.94 81 PRO A CA 1
ATOM 650 C C . PRO A 1 81 ? -9.350 -4.751 -8.013 1.00 93.94 81 PRO A C 1
ATOM 652 O O . PRO A 1 81 ? -8.431 -4.230 -7.366 1.00 93.94 81 PRO A O 1
ATOM 655 N N . PRO A 1 82 ? -10.605 -4.269 -7.988 1.00 93.56 82 PRO A N 1
ATOM 656 C CA . PRO A 1 82 ? -11.005 -3.193 -7.093 1.00 93.56 82 PRO A CA 1
ATOM 657 C C . PRO A 1 82 ? -10.578 -3.498 -5.652 1.00 93.56 82 PRO A C 1
ATOM 659 O O . PRO A 1 82 ? -10.729 -4.624 -5.164 1.00 93.56 82 PRO A O 1
ATOM 662 N N . ILE A 1 83 ? -9.992 -2.501 -4.994 1.00 93.94 83 ILE A N 1
ATOM 663 C CA . ILE A 1 83 ? -9.682 -2.563 -3.566 1.00 93.94 83 ILE A CA 1
ATOM 664 C C . ILE A 1 83 ? -10.816 -1.896 -2.802 1.00 93.94 83 ILE A C 1
ATOM 666 O O . ILE A 1 83 ? -11.337 -0.881 -3.257 1.00 93.94 83 ILE A O 1
ATOM 670 N N . SER A 1 84 ? -11.139 -2.444 -1.639 1.00 93.31 84 SER A N 1
ATOM 671 C CA . SER A 1 84 ? -12.130 -1.862 -0.737 1.00 93.31 84 SER A CA 1
ATOM 672 C C . SER A 1 84 ? -11.467 -1.376 0.542 1.00 93.31 84 SER A C 1
ATOM 674 O O . SER A 1 84 ? -10.396 -1.863 0.933 1.00 93.31 84 SER A O 1
ATOM 676 N N . ILE A 1 85 ? -12.086 -0.401 1.199 1.00 94.44 85 ILE A N 1
ATOM 677 C CA . ILE A 1 85 ? -11.529 0.247 2.388 1.00 94.44 85 ILE A CA 1
ATOM 678 C C . ILE A 1 85 ? -12.293 -0.207 3.622 1.00 94.44 85 ILE A C 1
ATOM 680 O O . ILE A 1 85 ? -13.480 0.057 3.776 1.00 94.44 85 ILE A O 1
ATOM 684 N N . CYS A 1 86 ? -11.589 -0.888 4.527 1.00 93.06 86 CYS A N 1
ATOM 685 C CA . CYS A 1 86 ? -12.194 -1.427 5.745 1.00 93.06 86 CYS A CA 1
ATOM 686 C C . CYS A 1 86 ? -12.045 -0.512 6.961 1.00 93.06 86 CYS A C 1
ATOM 688 O O . CYS A 1 86 ? -12.863 -0.601 7.871 1.00 93.06 86 CYS A O 1
ATOM 690 N N . ALA A 1 87 ? -11.018 0.341 7.003 1.00 93.50 87 ALA A N 1
ATOM 691 C CA . ALA A 1 87 ? -10.818 1.262 8.116 1.00 93.50 87 ALA A CA 1
ATOM 692 C C . ALA A 1 87 ? -10.025 2.508 7.716 1.00 93.50 87 ALA A C 1
ATOM 694 O O . ALA A 1 87 ? -9.236 2.492 6.771 1.00 93.50 87 ALA A O 1
ATOM 695 N N . ILE A 1 88 ? -10.178 3.571 8.497 1.00 94.50 88 ILE A N 1
ATOM 696 C CA . ILE A 1 88 ? -9.359 4.782 8.457 1.00 94.50 88 ILE A CA 1
ATOM 697 C C . ILE A 1 88 ? -8.505 4.791 9.718 1.00 94.50 88 ILE A C 1
ATOM 699 O O . ILE A 1 88 ? -8.992 4.508 10.808 1.00 94.50 88 ILE A O 1
ATOM 703 N N . LYS A 1 89 ? -7.226 5.130 9.587 1.00 94.56 89 LYS A N 1
ATOM 704 C CA . LYS A 1 89 ? -6.285 5.218 10.699 1.00 94.56 89 LYS A CA 1
ATOM 705 C C . LYS A 1 89 ? -5.550 6.544 10.672 1.00 94.56 89 LYS A C 1
ATOM 707 O O . LYS A 1 89 ? -4.971 6.928 9.656 1.00 94.56 89 LYS A O 1
ATOM 712 N N . ALA A 1 90 ? -5.524 7.212 11.817 1.00 93.88 90 ALA A N 1
ATOM 713 C CA . ALA A 1 90 ? -4.810 8.465 11.995 1.00 93.88 90 ALA A CA 1
ATOM 714 C C . ALA A 1 90 ? -3.499 8.262 12.747 1.00 93.88 90 ALA A C 1
ATOM 716 O O . ALA A 1 90 ? -3.441 7.579 13.773 1.00 93.88 90 ALA A O 1
ATOM 717 N N . TYR A 1 91 ? -2.455 8.923 12.268 1.00 92.50 91 TYR A N 1
ATOM 718 C CA . TYR A 1 91 ? -1.141 8.971 12.883 1.00 92.50 91 TYR A CA 1
ATOM 719 C C . TYR A 1 91 ? -0.770 10.403 13.230 1.00 92.50 91 TYR A C 1
ATOM 721 O O . TYR A 1 91 ? -0.994 11.312 12.440 1.00 92.50 91 TYR A O 1
ATOM 729 N N . LYS A 1 92 ? -0.119 10.583 14.377 1.00 91.69 92 LYS A N 1
ATOM 730 C CA . LYS A 1 92 ? 0.615 11.804 14.702 1.00 91.69 92 LYS A CA 1
ATOM 731 C C . LYS A 1 92 ? 2.106 11.554 14.671 1.00 91.69 92 LYS A C 1
ATOM 733 O O . LYS A 1 92 ? 2.574 10.518 15.149 1.00 91.69 92 LYS A O 1
ATOM 738 N N . LEU A 1 93 ? 2.856 12.521 14.170 1.00 89.88 93 LEU A N 1
ATOM 739 C CA . LEU A 1 93 ? 4.299 12.541 14.332 1.00 89.88 93 LEU A CA 1
ATOM 740 C C . LEU A 1 93 ? 4.650 12.955 15.768 1.00 89.88 93 LEU A C 1
ATOM 742 O O . LEU A 1 93 ? 4.284 14.034 16.223 1.00 89.88 93 LEU A O 1
ATOM 746 N N . THR A 1 94 ? 5.345 12.076 16.480 1.00 89.50 94 THR A N 1
ATOM 747 C CA . THR A 1 94 ? 6.003 12.358 17.759 1.00 89.50 94 THR A CA 1
ATOM 748 C C . THR A 1 94 ? 7.518 12.325 17.566 1.00 89.50 94 THR A C 1
ATOM 750 O O . THR A 1 94 ? 8.006 11.897 16.518 1.00 89.50 94 THR A O 1
ATOM 753 N N . ASP A 1 95 ? 8.279 12.704 18.592 1.00 91.31 95 ASP A N 1
ATOM 754 C CA . ASP A 1 95 ? 9.750 12.656 18.563 1.00 91.31 95 ASP A CA 1
ATOM 755 C C . ASP A 1 95 ? 10.301 11.245 18.280 1.00 91.31 95 ASP A C 1
ATOM 757 O O . ASP A 1 95 ? 11.396 11.080 17.747 1.00 91.31 95 ASP A O 1
ATOM 761 N N . TYR A 1 96 ? 9.510 10.210 18.585 1.00 90.56 96 TYR A N 1
ATOM 762 C CA . TYR A 1 96 ? 9.840 8.803 18.341 1.00 90.56 96 TYR A CA 1
ATOM 763 C C . TYR A 1 96 ? 9.290 8.258 17.010 1.00 90.56 96 TYR A C 1
ATOM 765 O O . TYR A 1 96 ? 9.476 7.079 16.701 1.00 90.56 96 TYR A O 1
ATOM 773 N N . GLY A 1 97 ? 8.613 9.091 16.214 1.00 89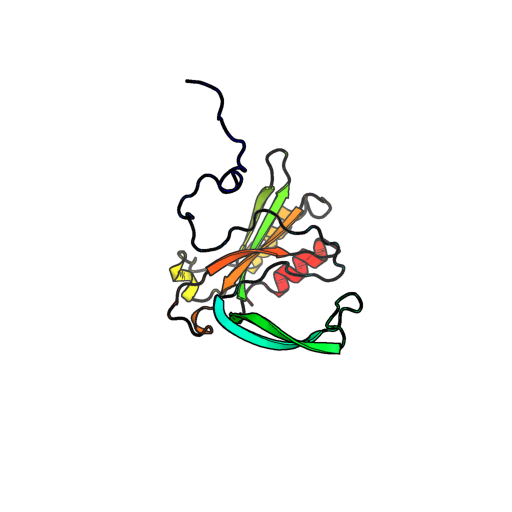.50 97 GLY A N 1
ATOM 774 C CA . GLY A 1 97 ? 8.035 8.738 14.919 1.00 89.50 97 GLY A CA 1
ATOM 775 C C . GLY A 1 97 ? 6.506 8.769 14.894 1.00 89.50 97 GLY A C 1
ATOM 776 O O . GLY A 1 97 ? 5.854 9.409 15.711 1.00 89.50 97 GLY A O 1
ATOM 777 N N . LEU A 1 98 ? 5.908 8.096 13.911 1.00 91.25 98 LEU A N 1
ATOM 778 C CA . LEU A 1 98 ? 4.454 8.090 13.738 1.00 91.25 98 LEU A CA 1
ATOM 779 C C . LEU A 1 98 ? 3.782 7.174 14.771 1.00 91.25 98 LEU A C 1
ATOM 781 O O . LEU A 1 98 ? 4.013 5.963 14.775 1.00 91.25 98 LEU A O 1
ATOM 785 N N . LYS A 1 99 ? 2.914 7.743 15.610 1.00 92.00 99 LYS A N 1
ATOM 786 C CA . LYS A 1 99 ? 2.095 7.024 16.593 1.00 92.00 99 LYS A CA 1
ATOM 787 C C . LYS A 1 99 ? 0.619 7.117 16.221 1.00 92.00 99 LYS A C 1
ATOM 789 O O . LYS A 1 99 ? 0.139 8.194 15.883 1.00 92.00 99 LYS A O 1
ATOM 794 N N . THR A 1 100 ? -0.099 6.003 16.313 1.00 92.38 100 THR A N 1
ATOM 795 C CA . THR A 1 100 ? -1.540 5.958 16.043 1.00 92.38 100 THR A CA 1
ATOM 796 C C . THR A 1 100 ? -2.311 6.781 17.079 1.00 92.38 100 THR A C 1
ATOM 798 O O . THR A 1 100 ? -2.069 6.633 18.279 1.00 92.38 100 THR A O 1
ATOM 801 N N . ILE A 1 101 ? -3.214 7.646 16.615 1.00 90.69 101 ILE A N 1
ATOM 802 C CA . ILE A 1 101 ? -4.168 8.389 17.455 1.00 90.69 101 ILE A CA 1
ATOM 803 C C . ILE A 1 101 ? -5.419 7.536 17.681 1.00 90.69 101 ILE A C 1
ATOM 805 O O . ILE A 1 101 ? -5.845 7.340 18.814 1.00 90.69 101 ILE A O 1
ATOM 809 N N . GLY A 1 102 ? -5.969 7.004 16.591 1.00 89.94 102 GLY A N 1
ATOM 810 C CA . GLY A 1 102 ? -7.183 6.204 16.583 1.00 89.94 102 GLY A CA 1
ATOM 811 C C . GLY A 1 102 ? -7.427 5.589 15.212 1.00 89.94 102 GLY A C 1
ATOM 812 O O . GLY A 1 102 ? -6.698 5.863 14.250 1.00 89.94 102 GLY A O 1
ATOM 813 N N . GLU A 1 103 ? -8.450 4.750 15.147 1.00 92.44 103 GLU A N 1
ATOM 814 C CA . GLU A 1 103 ? -8.942 4.142 13.919 1.00 92.44 103 GLU A CA 1
ATOM 815 C C . GLU A 1 103 ? -10.462 3.995 13.972 1.00 92.44 103 GLU A C 1
ATOM 817 O O . GLU A 1 103 ? -11.039 3.869 15.053 1.00 92.44 103 GLU A O 1
ATOM 822 N N . THR A 1 104 ? -11.070 3.991 12.794 1.00 92.50 104 THR A N 1
ATOM 823 C CA . THR A 1 104 ? -12.509 3.833 12.580 1.00 92.50 104 THR A CA 1
ATOM 824 C C . THR A 1 104 ? -12.720 2.790 11.509 1.00 92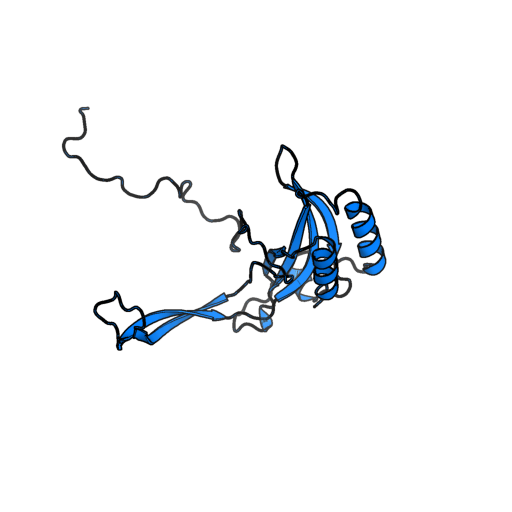.50 104 THR A C 1
ATOM 826 O O . THR A 1 104 ? -12.056 2.846 10.474 1.00 92.50 104 THR A O 1
ATOM 829 N N . TRP A 1 105 ? -13.627 1.852 11.747 1.00 91.81 105 TRP A N 1
ATOM 830 C CA . TRP A 1 105 ? -13.904 0.751 10.831 1.00 91.81 105 TRP A CA 1
ATOM 831 C C . TRP A 1 105 ? -15.207 0.977 10.067 1.00 91.81 105 TRP A C 1
ATOM 833 O O . TRP A 1 105 ? -16.082 1.703 10.524 1.00 91.81 105 TRP A O 1
ATOM 843 N N . ALA A 1 106 ? -15.333 0.352 8.900 1.00 89.88 106 ALA A N 1
ATOM 844 C CA . ALA A 1 106 ? -16.616 0.223 8.223 1.00 89.88 106 ALA A CA 1
ATOM 845 C C . ALA A 1 106 ? -17.483 -0.819 8.949 1.00 89.88 106 ALA A C 1
ATOM 847 O O . ALA A 1 106 ? -16.962 -1.819 9.449 1.00 89.88 106 ALA A O 1
ATOM 848 N N . GLY A 1 107 ? -18.795 -0.594 8.996 1.00 83.12 107 GLY A N 1
ATOM 849 C CA . GLY A 1 107 ? -19.746 -1.506 9.640 1.00 83.12 107 GLY A CA 1
ATOM 850 C C . GLY A 1 107 ? -20.023 -2.743 8.802 1.00 83.12 107 GLY A C 1
ATOM 851 O O . GLY A 1 107 ? -19.972 -3.863 9.307 1.00 83.12 107 GLY A O 1
ATOM 852 N N . GLU A 1 108 ? -20.254 -2.550 7.505 1.00 82.75 108 GLU A N 1
ATOM 853 C CA . GLU A 1 108 ? -20.416 -3.647 6.557 1.00 82.75 108 GLU A CA 1
ATOM 854 C C . GLU A 1 108 ? -19.053 -4.029 5.977 1.00 82.75 108 GLU A C 1
ATOM 856 O O . GLU A 1 108 ? -18.447 -3.309 5.184 1.00 82.75 108 GLU A O 1
ATOM 861 N N . LEU A 1 109 ? -18.542 -5.180 6.412 1.00 85.38 109 LEU A N 1
ATOM 862 C CA . LEU A 1 109 ? -17.276 -5.737 5.952 1.00 85.38 109 LEU A CA 1
ATOM 863 C C . LEU A 1 109 ? -17.521 -7.049 5.214 1.00 85.38 109 LEU A C 1
ATOM 865 O O . LEU A 1 109 ? -18.325 -7.879 5.631 1.00 85.38 109 LEU A O 1
ATOM 869 N N . ASN A 1 110 ? -16.777 -7.264 4.130 1.00 86.12 110 ASN A N 1
ATOM 870 C CA . ASN A 1 110 ? -16.860 -8.498 3.360 1.00 86.12 110 ASN A CA 1
ATOM 871 C C . ASN A 1 110 ? -16.454 -9.708 4.222 1.00 86.12 110 ASN A C 1
ATOM 873 O O . ASN A 1 110 ? -15.400 -9.697 4.865 1.00 86.12 110 ASN A O 1
ATOM 877 N N . GLU A 1 111 ? -17.243 -10.784 4.174 1.00 86.31 111 GLU A N 1
ATOM 878 C CA . GLU A 1 111 ? -16.985 -12.037 4.890 1.00 86.31 111 GLU A CA 1
ATOM 879 C C . GLU A 1 111 ? -15.589 -12.614 4.616 1.00 86.31 111 GLU A C 1
ATOM 881 O O . GLU A 1 111 ? -15.004 -13.260 5.486 1.00 86.31 111 GLU A O 1
ATOM 886 N N . ASP A 1 112 ? -15.000 -12.368 3.441 1.00 88.81 112 ASP A N 1
ATOM 887 C CA . ASP A 1 112 ? -13.649 -12.836 3.122 1.00 88.81 112 ASP A CA 1
ATOM 888 C C . ASP A 1 112 ? -12.572 -12.259 4.066 1.00 88.81 112 ASP A C 1
ATOM 890 O O . ASP A 1 112 ? -11.527 -12.894 4.255 1.00 88.81 112 ASP A O 1
ATOM 894 N N . LEU A 1 113 ? -12.825 -11.120 4.731 1.00 90.00 113 LEU A N 1
ATOM 895 C CA . LEU A 1 113 ? -11.932 -10.554 5.751 1.00 90.00 113 LEU A CA 1
ATOM 896 C C . LEU A 1 113 ? -11.828 -11.422 7.011 1.00 90.00 113 LEU A C 1
ATOM 898 O O . LEU A 1 113 ? -10.785 -11.395 7.670 1.00 90.00 113 LEU A O 1
ATOM 902 N N . THR A 1 114 ? -12.821 -12.274 7.293 1.00 89.81 114 THR A N 1
ATOM 903 C CA . THR A 1 114 ? -12.770 -13.239 8.411 1.00 89.81 114 THR A CA 1
ATOM 904 C C . THR A 1 114 ? -11.584 -14.205 8.304 1.00 89.81 114 THR A C 1
ATOM 906 O O . THR A 1 114 ? -11.105 -14.748 9.299 1.00 89.81 114 THR A O 1
ATOM 909 N N . ARG A 1 115 ? -11.036 -14.386 7.090 1.00 91.00 115 ARG A N 1
ATOM 910 C CA . ARG A 1 115 ? -9.826 -15.187 6.832 1.00 91.00 115 ARG A CA 1
ATOM 911 C C . ARG A 1 115 ? -8.539 -14.518 7.327 1.00 91.00 115 ARG A C 1
ATOM 913 O O . ARG A 1 115 ? -7.495 -15.180 7.393 1.00 91.00 115 ARG A O 1
ATOM 920 N N . ASN A 1 116 ? -8.582 -13.217 7.617 1.00 88.44 116 ASN A N 1
ATOM 921 C CA . ASN A 1 116 ? -7.456 -12.447 8.139 1.00 88.44 116 ASN A CA 1
ATOM 922 C C . ASN A 1 116 ? -7.547 -12.279 9.654 1.00 88.44 116 ASN A C 1
ATOM 924 O O . ASN A 1 116 ? -6.547 -12.513 10.331 1.00 88.44 116 ASN A O 1
ATOM 928 N N . PHE A 1 117 ? -8.711 -11.876 10.160 1.00 87.88 117 PHE A N 1
ATOM 929 C CA . PHE A 1 117 ? -8.958 -11.616 11.577 1.00 87.88 117 PHE A CA 1
ATOM 930 C C . PHE A 1 117 ? -10.441 -11.814 11.914 1.00 87.88 117 PHE A C 1
ATOM 932 O O . PHE A 1 117 ? -11.290 -11.873 11.032 1.00 87.88 117 PHE A O 1
ATOM 939 N N . THR A 1 118 ? -10.753 -11.934 13.202 1.00 86.00 118 THR A N 1
ATOM 940 C CA . THR A 1 118 ? -12.130 -12.065 13.692 1.00 86.00 118 THR A CA 1
ATOM 941 C C . THR A 1 118 ? -12.850 -10.724 13.609 1.00 86.00 118 THR A C 1
ATOM 943 O O . THR A 1 118 ? -12.417 -9.764 14.247 1.00 86.00 118 THR A O 1
ATOM 946 N N . LEU A 1 119 ? -13.941 -10.668 12.843 1.00 83.25 119 LEU A N 1
ATOM 947 C CA . LEU A 1 119 ? -14.779 -9.475 12.739 1.00 83.25 119 LEU A CA 1
ATOM 948 C C . LEU A 1 119 ? -15.674 -9.323 13.984 1.00 83.25 119 LEU A C 1
ATOM 950 O O . LEU A 1 119 ? -16.189 -10.331 14.483 1.00 83.25 119 LEU A O 1
ATOM 954 N N . PRO A 1 120 ? -15.870 -8.094 14.495 1.00 78.62 120 PRO A N 1
ATOM 955 C CA . PRO A 1 120 ? -16.894 -7.823 15.498 1.00 78.62 120 PRO A CA 1
ATOM 956 C C . PRO A 1 120 ? -18.288 -8.062 14.899 1.00 78.62 120 PRO A C 1
ATOM 958 O O . PRO A 1 120 ? -18.528 -7.750 13.738 1.00 78.62 120 PRO A O 1
ATOM 961 N N . LYS A 1 121 ? -19.199 -8.653 15.684 1.00 73.06 121 LYS A N 1
ATOM 962 C CA . LYS A 1 121 ? -20.556 -9.002 15.221 1.00 73.06 121 LYS A CA 1
ATOM 963 C C . LYS A 1 121 ? -21.459 -7.783 15.037 1.00 73.06 121 LYS A C 1
ATOM 965 O O . LYS A 1 121 ? -22.289 -7.776 14.142 1.00 73.06 121 LYS A O 1
ATOM 970 N N . GLU A 1 122 ? -21.289 -6.786 15.896 1.00 78.12 122 GLU A N 1
ATOM 971 C CA . GLU A 1 122 ? -22.011 -5.519 15.861 1.00 78.12 122 GLU A CA 1
ATOM 972 C C . GLU A 1 122 ? -20.969 -4.408 15.997 1.00 78.12 122 GLU A C 1
ATOM 974 O O . GLU A 1 122 ? -20.179 -4.406 16.946 1.00 78.12 122 GLU A O 1
ATOM 979 N N . TYR A 1 123 ? -20.924 -3.505 15.019 1.00 80.25 123 TYR A N 1
ATOM 980 C CA . TYR A 1 123 ? -20.041 -2.345 15.035 1.00 80.25 123 TYR A CA 1
ATOM 981 C C . TYR A 1 123 ? -20.821 -1.109 14.600 1.00 80.25 123 TYR A C 1
ATOM 983 O O . TYR A 1 123 ? -21.271 -1.007 13.459 1.00 80.25 123 TYR A O 1
ATOM 991 N N . ASP A 1 124 ? -20.992 -0.177 15.533 1.00 83.81 124 ASP A N 1
ATOM 992 C CA . ASP A 1 124 ? -21.666 1.087 15.271 1.00 83.81 124 ASP A CA 1
ATOM 993 C C . ASP A 1 124 ? -20.686 2.054 14.599 1.00 83.81 124 ASP A C 1
ATOM 995 O O . ASP A 1 124 ? -19.826 2.669 15.240 1.00 83.81 124 ASP A O 1
ATOM 999 N N . THR A 1 125 ? -20.798 2.128 13.274 1.00 83.56 125 THR A N 1
ATOM 1000 C CA . THR A 1 125 ? -19.886 2.910 12.436 1.00 83.56 125 THR A CA 1
ATOM 1001 C C . THR A 1 125 ? -20.024 4.394 12.731 1.00 83.56 125 THR A C 1
ATOM 1003 O O . THR A 1 125 ? -19.016 5.067 12.932 1.00 83.56 125 THR A O 1
ATOM 1006 N N . ASP A 1 126 ? -21.250 4.891 12.862 1.00 84.75 126 ASP A N 1
ATOM 1007 C CA . ASP A 1 126 ? -21.515 6.316 13.052 1.00 84.75 126 ASP A CA 1
ATOM 1008 C C . ASP A 1 126 ? -20.966 6.808 14.392 1.00 84.75 126 ASP A C 1
ATOM 1010 O O . ASP A 1 126 ? -20.265 7.822 14.441 1.00 84.75 126 ASP A O 1
ATOM 1014 N N . LYS A 1 127 ? -21.170 6.041 15.472 1.00 86.38 127 LYS A N 1
ATOM 1015 C CA . LYS A 1 127 ? -20.554 6.356 16.773 1.00 86.38 127 LYS A CA 1
ATOM 1016 C C . LYS A 1 127 ? -19.033 6.352 16.698 1.00 86.38 127 LYS A C 1
ATOM 1018 O O . LYS A 1 127 ? -18.384 7.259 17.213 1.00 86.38 127 LYS A O 1
ATOM 1023 N N . SER A 1 128 ? -18.454 5.356 16.030 1.00 86.50 128 SER A N 1
ATOM 1024 C CA . SER A 1 128 ? -16.999 5.247 15.915 1.00 86.50 128 SER A CA 1
ATOM 1025 C C . SER A 1 128 ? -16.368 6.352 15.061 1.00 86.50 128 SER A C 1
ATOM 1027 O O . SER A 1 128 ? -15.223 6.738 15.305 1.00 86.50 128 SER A O 1
ATOM 1029 N N . ILE A 1 129 ? -17.104 6.882 14.078 1.00 87.56 129 ILE A N 1
ATOM 1030 C CA . ILE A 1 129 ? -16.695 8.052 13.300 1.00 87.56 129 ILE A CA 1
ATOM 1031 C C . ILE A 1 129 ? -16.684 9.290 14.198 1.00 87.56 129 ILE A C 1
ATOM 1033 O O . ILE A 1 129 ? -15.697 10.023 14.186 1.00 87.56 129 ILE A O 1
ATOM 1037 N N . LEU A 1 130 ? -17.735 9.502 14.996 1.00 88.25 130 LEU A N 1
ATOM 1038 C CA . LEU A 1 130 ? -17.826 10.647 15.907 1.00 88.25 130 LEU A CA 1
ATOM 1039 C C . LEU A 1 130 ? -16.688 10.637 16.936 1.00 88.25 130 LEU A C 1
ATOM 1041 O O . LEU A 1 130 ? -15.944 11.610 17.038 1.00 88.25 130 LEU A O 1
ATOM 1045 N N . GLU A 1 131 ? -16.464 9.508 17.616 1.00 87.62 131 GLU A N 1
ATOM 1046 C CA . GLU A 1 131 ? -15.353 9.366 18.570 1.00 87.62 131 GLU A CA 1
ATOM 1047 C C . GLU A 1 131 ? -13.979 9.600 17.925 1.00 87.62 131 GLU A C 1
ATOM 1049 O O . GLU A 1 131 ? -13.026 10.051 18.569 1.00 87.62 131 GLU A O 1
ATOM 1054 N N . PHE A 1 132 ? -13.832 9.219 16.658 1.00 88.12 132 PHE A N 1
ATOM 1055 C CA . PHE A 1 132 ? -12.595 9.417 15.920 1.00 88.12 132 PHE A CA 1
ATOM 1056 C C . PHE A 1 132 ? -12.383 10.879 15.549 1.00 88.12 132 PHE A C 1
ATOM 1058 O O . PHE A 1 132 ? -11.258 11.366 15.655 1.00 88.12 132 PHE A O 1
ATOM 1065 N N . GLU A 1 133 ? -13.440 11.596 15.178 1.00 86.25 133 GLU A N 1
ATOM 1066 C CA . GLU A 1 133 ? -13.366 13.033 14.934 1.00 86.25 133 GLU A CA 1
ATOM 1067 C C . GLU A 1 133 ? -13.025 13.815 16.193 1.00 86.25 133 GLU A C 1
ATOM 1069 O O . GLU A 1 133 ? -12.115 14.640 16.138 1.00 86.25 133 GLU A O 1
ATOM 1074 N N . GLU A 1 134 ? -13.648 13.500 17.329 1.00 87.94 134 GLU A N 1
ATOM 1075 C CA . GLU A 1 134 ? -13.316 14.109 18.624 1.00 87.94 134 GLU A CA 1
ATOM 1076 C C . GLU A 1 134 ? -11.831 13.911 18.973 1.00 87.94 134 GLU A C 1
ATOM 1078 O O . GLU A 1 134 ? -11.138 14.833 19.404 1.00 87.94 134 GLU A O 1
ATOM 1083 N N . LYS A 1 135 ? -11.284 12.716 18.713 1.00 86.06 135 LYS A N 1
ATOM 1084 C CA . LYS A 1 135 ? -9.849 12.435 18.910 1.00 86.06 135 LYS A CA 1
ATOM 1085 C C . LYS A 1 135 ? -8.950 13.191 17.929 1.00 86.06 135 LYS A C 1
ATOM 1087 O O . LYS A 1 135 ? -7.771 13.401 18.228 1.00 86.06 135 LYS A O 1
ATOM 1092 N N . LEU A 1 136 ? -9.470 13.556 16.759 1.00 85.88 136 LEU A N 1
ATOM 1093 C CA . LEU A 1 136 ? -8.751 14.290 15.722 1.00 85.88 136 LEU A CA 1
ATOM 1094 C C . LEU A 1 136 ? -8.822 15.806 15.888 1.00 85.88 136 LEU A C 1
ATOM 1096 O O . LEU A 1 136 ? -7.903 16.478 15.423 1.00 85.88 136 LEU A O 1
ATOM 1100 N N . GLU A 1 137 ? -9.851 16.345 16.544 1.00 82.31 137 GLU A N 1
ATOM 1101 C CA . GLU A 1 137 ? -10.051 17.786 16.743 1.00 82.31 137 GLU A CA 1
ATOM 1102 C C . GLU A 1 137 ? -8.803 18.538 17.223 1.00 82.31 137 GLU A C 1
ATOM 1104 O O . GLU A 1 137 ? -8.448 19.527 16.578 1.00 82.31 137 GLU A O 1
ATOM 1109 N N . PRO A 1 138 ? -8.046 18.060 18.233 1.00 82.06 138 PRO A N 1
ATOM 1110 C CA . PRO A 1 138 ? -6.838 18.749 18.691 1.00 82.06 138 PRO A CA 1
ATOM 1111 C C . PRO A 1 138 ? -5.713 18.810 17.645 1.00 82.06 138 PRO A C 1
ATOM 1113 O O . PRO A 1 138 ? -4.732 19.528 17.830 1.00 82.06 138 PRO A O 1
ATOM 1116 N N . PHE A 1 139 ? -5.807 18.014 16.576 1.00 78.44 139 PHE A N 1
ATOM 1117 C CA . PHE A 1 139 ? -4.747 17.791 15.595 1.00 78.44 139 PHE A CA 1
ATOM 1118 C C . PHE A 1 139 ? -5.115 18.231 14.171 1.00 78.44 139 PHE A C 1
ATOM 1120 O O . PHE A 1 139 ? -4.251 18.119 13.298 1.00 78.44 139 PHE A O 1
ATOM 1127 N N . LYS A 1 140 ? -6.330 18.748 13.930 1.00 70.62 140 LYS A N 1
ATOM 1128 C CA . LYS A 1 140 ? -6.819 19.162 12.595 1.00 70.62 140 LYS A CA 1
ATOM 1129 C C . LYS A 1 140 ? -5.891 20.166 11.897 1.00 70.62 140 LYS A C 1
ATOM 1131 O O . LYS A 1 140 ? -5.605 20.014 10.711 1.00 70.62 140 LYS A O 1
ATOM 1136 N N . ASP A 1 141 ? -5.328 21.108 12.651 1.00 67.06 141 ASP A N 1
ATOM 1137 C CA . ASP A 1 141 ? -4.427 22.144 12.116 1.00 67.06 141 ASP A CA 1
ATOM 1138 C C . ASP A 1 141 ? -2.948 21.738 12.144 1.00 67.06 141 ASP A C 1
ATOM 1140 O O . ASP A 1 141 ? -2.064 22.435 11.635 1.00 67.06 141 ASP A O 1
ATOM 1144 N N . SER A 1 142 ? -2.639 20.594 12.756 1.00 73.00 142 SER A N 1
ATOM 1145 C CA . SER A 1 142 ? -1.261 20.164 12.923 1.00 73.00 142 SER A CA 1
ATOM 1146 C C . SER A 1 142 ? -0.740 19.528 11.632 1.00 73.00 142 SER A C 1
ATOM 1148 O O . SER A 1 142 ? -1.231 18.502 11.172 1.00 73.00 142 SER A O 1
ATOM 1150 N N . LYS A 1 143 ? 0.365 20.059 11.090 1.00 67.44 143 LYS A N 1
ATOM 1151 C CA . LYS A 1 143 ? 1.135 19.437 9.982 1.00 67.44 143 LYS A CA 1
ATOM 1152 C C . LYS A 1 143 ? 1.692 18.040 10.313 1.00 67.44 143 LYS A C 1
ATOM 1154 O O . LYS A 1 143 ? 2.385 17.430 9.503 1.00 67.44 143 LYS A O 1
ATOM 1159 N N . LEU A 1 144 ? 1.458 17.573 11.536 1.00 75.75 144 LEU A N 1
ATOM 1160 C CA . LEU A 1 144 ? 1.943 16.319 12.091 1.00 75.75 144 LEU A CA 1
ATOM 1161 C C . LEU A 1 144 ? 0.929 15.182 11.912 1.00 75.75 144 LEU A C 1
ATOM 1163 O O . LEU A 1 144 ? 1.262 14.045 12.252 1.00 75.75 144 LEU A O 1
ATOM 1167 N N . LEU A 1 145 ? -0.276 15.476 11.409 1.00 85.69 145 LEU A N 1
ATOM 1168 C CA . LEU A 1 145 ? -1.327 14.498 11.165 1.00 85.69 145 LEU A CA 1
ATOM 1169 C C . LEU A 1 145 ? -1.109 13.775 9.825 1.00 85.69 145 LEU A C 1
ATOM 1171 O O . LEU A 1 145 ? -0.938 14.384 8.774 1.00 85.69 145 LEU A O 1
ATOM 1175 N N . GLU A 1 146 ? -1.129 12.445 9.856 1.00 89.25 146 GLU A N 1
ATOM 1176 C CA . GLU A 1 146 ? -1.102 11.593 8.669 1.00 89.25 146 GLU A CA 1
ATOM 1177 C C . GLU A 1 146 ? -2.275 10.613 8.715 1.00 89.25 146 GLU A C 1
ATOM 1179 O O . GLU A 1 146 ? -2.368 9.789 9.625 1.00 89.25 146 GLU A O 1
ATOM 1184 N N . LEU A 1 147 ? -3.148 10.670 7.708 1.00 92.25 147 LEU A N 1
ATOM 1185 C CA . LEU A 1 147 ? -4.241 9.715 7.538 1.00 92.25 147 LEU A CA 1
ATOM 1186 C C . LEU A 1 147 ? -3.839 8.591 6.581 1.00 92.25 147 LEU A C 1
ATOM 1188 O O . LEU A 1 147 ? -3.254 8.809 5.514 1.00 92.25 147 LEU A O 1
ATOM 1192 N N . ARG A 1 148 ? -4.159 7.362 6.982 1.00 94.50 148 ARG A N 1
ATOM 1193 C CA . ARG A 1 148 ? -3.984 6.155 6.180 1.00 94.50 148 ARG A CA 1
ATOM 1194 C C . ARG A 1 148 ? -5.280 5.374 6.121 1.00 94.50 148 ARG A C 1
ATOM 1196 O O . ARG A 1 148 ? -5.961 5.208 7.125 1.00 94.50 148 ARG A O 1
ATOM 1203 N N . LEU A 1 149 ? -5.567 4.845 4.949 1.00 95.19 149 LEU A N 1
ATOM 1204 C CA . LEU A 1 149 ? -6.700 3.982 4.683 1.00 95.19 149 LEU A CA 1
ATOM 1205 C C . LEU A 1 149 ? -6.220 2.537 4.766 1.00 95.19 149 LEU A C 1
ATOM 1207 O O . LEU A 1 149 ? -5.231 2.169 4.132 1.00 95.19 149 LEU A O 1
ATOM 1211 N N . LEU A 1 150 ? -6.886 1.717 5.567 1.00 94.81 150 LEU A N 1
ATOM 1212 C CA . LEU A 1 150 ? -6.668 0.282 5.600 1.00 94.81 150 LEU A CA 1
ATOM 1213 C C . LEU A 1 150 ? -7.460 -0.340 4.449 1.00 94.81 150 LEU A C 1
ATOM 1215 O O . LEU A 1 150 ? -8.664 -0.582 4.552 1.00 94.81 150 LEU A O 1
ATOM 1219 N N . ALA A 1 151 ? -6.769 -0.568 3.340 1.00 94.69 151 ALA A N 1
ATOM 1220 C CA . ALA A 1 151 ? -7.335 -1.164 2.146 1.00 94.69 151 ALA A CA 1
ATOM 1221 C C . ALA A 1 151 ? -7.109 -2.677 2.133 1.00 94.69 151 ALA A C 1
ATOM 1223 O O . ALA A 1 151 ? -6.106 -3.183 2.656 1.00 94.69 151 ALA A O 1
ATOM 1224 N N . TYR A 1 152 ? -8.029 -3.392 1.495 1.00 93.94 152 TYR A N 1
ATOM 1225 C CA . TYR A 1 152 ? -7.880 -4.806 1.201 1.00 93.94 152 TYR A CA 1
ATOM 1226 C C . TYR A 1 152 ? -8.206 -5.120 -0.256 1.00 93.94 152 TYR A C 1
ATOM 1228 O O . TYR A 1 152 ? -9.046 -4.478 -0.884 1.00 93.94 152 TYR A O 1
ATOM 1236 N N . THR A 1 153 ? -7.522 -6.119 -0.807 1.00 94.19 153 THR A N 1
ATOM 1237 C CA . THR A 1 153 ? -7.809 -6.620 -2.155 1.00 94.19 153 THR A CA 1
ATOM 1238 C C . THR A 1 153 ? -9.037 -7.521 -2.177 1.00 94.19 153 THR A C 1
ATOM 1240 O O . THR A 1 153 ? -9.389 -8.131 -1.168 1.00 94.19 153 THR A O 1
ATOM 1243 N N . GLN A 1 154 ? -9.617 -7.707 -3.364 1.00 92.81 154 GLN A N 1
ATOM 1244 C CA . GLN A 1 154 ? -10.655 -8.707 -3.623 1.00 92.81 154 GLN A CA 1
ATOM 1245 C C . GLN A 1 154 ? -10.115 -9.843 -4.520 1.00 92.81 154 GLN A C 1
ATOM 1247 O O . GLN A 1 154 ? -10.338 -9.845 -5.731 1.00 92.81 154 GLN A O 1
ATOM 1252 N N . PRO A 1 155 ? -9.388 -10.838 -3.962 1.00 92.19 155 PRO A N 1
ATOM 1253 C CA . PRO A 1 155 ? -8.733 -11.887 -4.745 1.00 92.19 155 PRO A CA 1
ATOM 1254 C C . PRO A 1 155 ? -9.659 -12.719 -5.632 1.00 92.19 155 PRO A C 1
ATOM 1256 O O . PRO A 1 155 ? -9.202 -13.223 -6.647 1.00 92.19 155 PRO A O 1
ATOM 1259 N N . ARG A 1 156 ? -10.939 -12.875 -5.262 1.00 91.38 156 ARG A N 1
ATOM 1260 C CA . ARG A 1 156 ? -11.907 -13.668 -6.039 1.00 91.38 156 ARG A CA 1
ATOM 1261 C C . ARG A 1 156 ? -12.224 -13.060 -7.403 1.00 91.38 156 ARG A C 1
ATOM 1263 O O . ARG A 1 156 ? -12.611 -13.796 -8.302 1.00 91.38 156 ARG A O 1
ATOM 1270 N N . LEU A 1 157 ? -12.100 -11.737 -7.526 1.00 91.88 157 LEU A N 1
ATOM 1271 C CA . LEU A 1 157 ? -12.268 -11.038 -8.797 1.00 91.88 157 LEU A CA 1
ATOM 1272 C C . LEU A 1 157 ? -11.017 -11.147 -9.673 1.00 91.88 157 LEU A C 1
ATOM 1274 O O . LEU A 1 157 ? -11.115 -11.016 -10.888 1.00 91.88 157 LEU A O 1
ATOM 1278 N N . ALA A 1 158 ? -9.857 -11.403 -9.065 1.00 88.81 158 ALA A N 1
ATOM 1279 C CA . ALA A 1 158 ? -8.635 -11.694 -9.794 1.00 88.81 158 ALA A CA 1
ATOM 1280 C C . ALA A 1 158 ? -8.624 -13.158 -10.255 1.00 88.81 158 ALA A C 1
ATOM 1282 O O . ALA A 1 158 ? -9.167 -14.048 -9.596 1.00 88.81 158 ALA A O 1
ATOM 1283 N N . ALA A 1 159 ? -7.932 -13.443 -11.356 1.00 84.94 159 ALA A N 1
ATOM 1284 C CA . ALA A 1 159 ? -7.798 -14.800 -11.898 1.00 84.94 159 ALA A CA 1
ATOM 1285 C C . ALA A 1 159 ? -6.790 -15.666 -11.102 1.00 84.94 159 ALA A C 1
ATOM 1287 O O . ALA A 1 159 ? -5.880 -16.276 -11.664 1.00 84.94 159 ALA A O 1
ATOM 1288 N N . ILE A 1 160 ? -6.900 -15.685 -9.769 1.00 88.06 160 ILE A N 1
ATOM 1289 C CA . ILE A 1 160 ? -5.926 -16.285 -8.848 1.00 88.06 160 ILE A CA 1
ATOM 1290 C C . ILE A 1 160 ? -6.655 -17.213 -7.870 1.00 88.06 160 ILE A C 1
ATOM 1292 O O . ILE A 1 160 ? -7.697 -16.846 -7.336 1.00 88.06 160 ILE A O 1
ATOM 1296 N N . PRO A 1 161 ? -6.098 -18.389 -7.518 1.00 89.44 161 PRO A N 1
ATOM 1297 C CA . PRO A 1 161 ? -6.735 -19.332 -6.585 1.00 89.44 161 PRO A CA 1
ATOM 1298 C C . PRO A 1 161 ? -6.798 -18.841 -5.123 1.00 89.44 161 PRO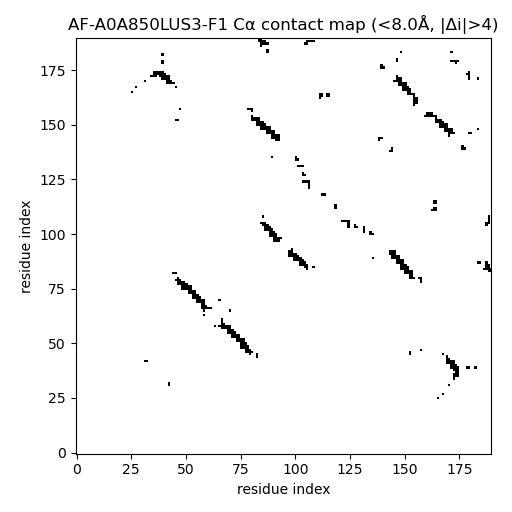 A C 1
ATOM 1300 O O . PRO A 1 161 ? -7.175 -19.587 -4.215 1.00 89.44 161 PRO A O 1
ATOM 1303 N N . LYS A 1 162 ? -6.386 -17.600 -4.854 1.00 90.69 162 LYS A N 1
ATOM 1304 C CA . LYS A 1 162 ? -6.329 -17.021 -3.515 1.00 90.69 162 LYS A CA 1
ATOM 1305 C C . LYS A 1 162 ? -7.723 -16.536 -3.126 1.00 90.69 162 LYS A C 1
ATOM 1307 O O . LYS A 1 162 ? -8.369 -15.841 -3.889 1.00 90.69 162 LYS A O 1
ATOM 1312 N N . LYS A 1 163 ? -8.166 -16.875 -1.914 1.00 91.50 163 LYS A N 1
ATOM 1313 C CA . LYS A 1 163 ? -9.433 -16.378 -1.332 1.00 91.50 163 LYS A CA 1
ATOM 1314 C C . LYS A 1 163 ? -9.217 -15.374 -0.204 1.00 91.50 163 LYS A C 1
ATOM 1316 O O . LYS A 1 163 ? -10.111 -14.617 0.129 1.00 91.50 163 LYS A O 1
ATOM 1321 N N . LYS A 1 164 ? -8.039 -15.417 0.423 1.00 93.06 164 LYS A N 1
ATOM 1322 C CA . LYS A 1 164 ? -7.674 -14.579 1.565 1.00 93.06 164 LYS A CA 1
ATOM 1323 C C . LYS A 1 164 ? -7.286 -13.176 1.072 1.00 93.06 164 LYS A C 1
ATOM 1325 O O . LYS A 1 164 ? -6.292 -13.106 0.346 1.00 93.06 164 LYS A O 1
ATOM 1330 N N . PRO A 1 165 ? -8.000 -12.101 1.450 1.00 93.56 165 PRO A N 1
ATOM 1331 C CA . PRO A 1 165 ? -7.637 -10.734 1.087 1.00 93.56 165 PRO A CA 1
ATOM 1332 C C . PRO A 1 165 ? -6.253 -10.333 1.594 1.00 93.56 165 PRO A C 1
ATOM 1334 O O . PRO A 1 165 ? -5.829 -10.740 2.679 1.00 93.56 165 PRO A O 1
ATOM 1337 N N . ASP A 1 166 ? -5.553 -9.498 0.836 1.00 92.94 166 ASP A N 1
ATOM 1338 C CA . ASP A 1 166 ? -4.327 -8.853 1.295 1.00 92.94 166 ASP A CA 1
ATOM 1339 C C . ASP A 1 166 ? -4.656 -7.489 1.885 1.00 92.94 166 ASP A C 1
ATOM 1341 O O . ASP A 1 166 ? -5.321 -6.703 1.229 1.00 92.94 166 ASP A O 1
ATOM 1345 N N . LEU A 1 167 ? -4.164 -7.204 3.094 1.00 93.00 167 LEU A N 1
ATOM 1346 C CA . LEU A 1 167 ? -4.335 -5.912 3.764 1.00 93.00 167 LEU A CA 1
ATOM 1347 C C . LEU A 1 167 ? -3.101 -5.030 3.576 1.00 93.00 167 LEU A C 1
ATOM 1349 O O . LEU A 1 167 ? -1.966 -5.509 3.710 1.00 93.00 167 LEU A O 1
ATOM 1353 N N . MET A 1 168 ? -3.323 -3.740 3.341 1.00 94.12 168 MET A N 1
ATOM 1354 C CA . MET A 1 168 ? -2.280 -2.721 3.307 1.00 94.12 168 MET A CA 1
ATOM 1355 C C . MET A 1 168 ? -2.824 -1.381 3.800 1.00 94.12 168 MET A C 1
ATOM 1357 O O . MET A 1 168 ? -3.926 -0.975 3.457 1.00 94.12 168 MET A O 1
ATOM 1361 N N . GLU A 1 169 ? -2.023 -0.668 4.586 1.00 94.44 169 GLU A N 1
ATOM 1362 C CA . GLU A 1 169 ? -2.287 0.741 4.872 1.00 94.44 169 GLU A CA 1
ATOM 1363 C C . GLU A 1 169 ? -1.787 1.582 3.703 1.00 94.44 169 GLU A C 1
ATOM 1365 O O . GLU A 1 169 ? -0.621 1.462 3.322 1.00 94.44 169 GLU A O 1
ATOM 1370 N N . ILE A 1 170 ? -2.636 2.449 3.168 1.00 95.06 170 ILE A N 1
ATOM 1371 C CA . ILE A 1 170 ? -2.320 3.337 2.059 1.00 95.06 170 ILE A CA 1
ATOM 1372 C C . ILE A 1 170 ? -2.498 4.776 2.525 1.00 95.06 170 ILE A C 1
ATOM 1374 O O . ILE A 1 170 ? -3.538 5.132 3.072 1.00 95.06 170 ILE A O 1
ATOM 1378 N N . LYS A 1 171 ? -1.478 5.617 2.346 1.00 94.00 171 LYS A N 1
ATOM 1379 C CA . LYS A 1 171 ? -1.582 7.033 2.712 1.00 94.00 171 LYS A CA 1
ATOM 1380 C C . LYS A 1 171 ? -2.509 7.759 1.738 1.00 94.00 171 LYS A C 1
ATOM 1382 O O . LYS A 1 171 ? -2.383 7.587 0.524 1.00 94.00 171 LYS A O 1
AT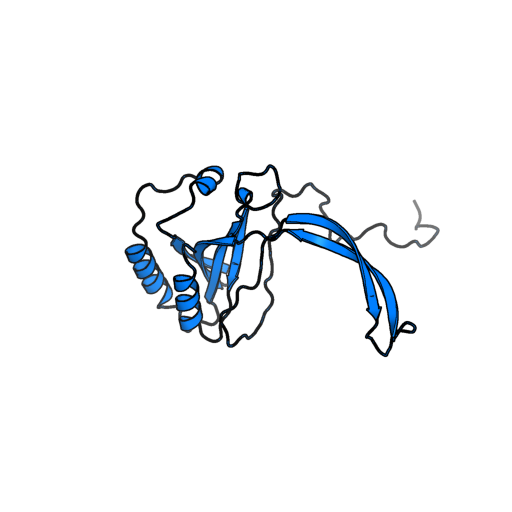OM 1387 N N . ALA A 1 172 ? -3.388 8.588 2.289 1.00 92.19 172 ALA A N 1
ATOM 1388 C CA . ALA A 1 172 ? -4.200 9.527 1.533 1.00 92.19 172 ALA A CA 1
ATOM 1389 C C . ALA A 1 172 ? -3.658 10.951 1.734 1.00 92.19 172 ALA A C 1
ATOM 1391 O O . ALA A 1 172 ? -3.107 11.274 2.790 1.00 92.19 172 ALA A O 1
ATOM 1392 N N . ILE A 1 173 ? -3.765 11.785 0.701 1.00 90.81 173 ILE A N 1
ATOM 1393 C CA . ILE A 1 173 ? -3.340 13.190 0.710 1.00 90.81 173 ILE A CA 1
ATOM 1394 C C . ILE A 1 173 ? -4.464 14.044 0.138 1.00 90.81 173 ILE A C 1
ATOM 1396 O O . ILE A 1 173 ? -5.076 13.646 -0.844 1.00 90.81 173 ILE A O 1
ATOM 1400 N N . ALA A 1 174 ? -4.690 15.221 0.713 1.00 86.19 174 ALA A N 1
ATOM 1401 C CA . ALA A 1 174 ? -5.534 16.275 0.156 1.00 86.19 174 ALA A CA 1
ATOM 1402 C C . ALA A 1 174 ? -4.899 17.647 0.438 1.00 86.19 174 ALA A C 1
ATOM 1404 O O . ALA A 1 174 ? -3.887 17.718 1.144 1.00 86.19 174 ALA A O 1
ATOM 1405 N N . GLY A 1 175 ? -5.497 18.718 -0.090 1.00 80.81 175 GLY A N 1
ATOM 1406 C CA . GLY A 1 175 ? -5.047 20.087 0.164 1.00 80.81 175 GLY A CA 1
ATOM 1407 C C . GLY A 1 175 ? -5.296 20.527 1.608 1.00 80.81 175 GLY A C 1
ATOM 1408 O O . GLY A 1 175 ? -4.456 21.207 2.195 1.00 80.81 175 GLY A O 1
ATOM 1409 N N . ASN A 1 176 ? -6.412 20.087 2.198 1.00 84.88 176 ASN A N 1
ATOM 1410 C CA . ASN A 1 176 ? -6.774 20.336 3.593 1.00 84.88 176 ASN A CA 1
ATOM 1411 C C . ASN A 1 176 ? -7.057 19.020 4.348 1.00 84.88 176 ASN A C 1
ATOM 1413 O O . ASN A 1 176 ? -7.541 18.044 3.771 1.00 84.88 176 ASN A O 1
ATOM 1417 N N . HIS A 1 177 ? -6.793 18.990 5.656 1.00 84.69 177 HIS A N 1
ATOM 1418 C CA . HIS A 1 177 ? -7.113 17.846 6.513 1.00 84.69 177 HIS A CA 1
ATOM 1419 C C . HIS A 1 177 ? -8.621 17.594 6.612 1.00 84.69 177 HIS A C 1
ATOM 1421 O O . HIS A 1 177 ? -9.034 16.441 6.684 1.00 84.69 177 HIS A O 1
ATOM 1427 N N . GLU A 1 178 ? -9.453 18.636 6.569 1.00 87.19 178 GLU A N 1
ATOM 1428 C CA . GLU A 1 178 ? -10.914 18.476 6.593 1.00 87.19 178 GLU A CA 1
ATOM 1429 C C . GLU A 1 178 ? -11.429 17.758 5.343 1.00 87.19 178 GLU A C 1
ATOM 1431 O O . GLU A 1 178 ? -12.198 16.801 5.438 1.0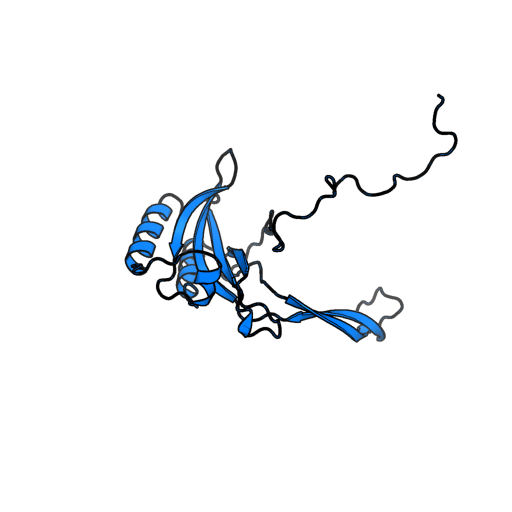0 87.19 178 GLU A O 1
ATOM 1436 N N . GLU A 1 179 ? -10.942 18.162 4.168 1.00 88.69 179 GLU A N 1
ATOM 1437 C CA . GLU A 1 179 ? -11.242 17.490 2.901 1.00 88.69 179 GLU A CA 1
ATOM 1438 C C . GLU A 1 179 ? -10.741 16.048 2.906 1.00 88.69 179 GLU A C 1
ATOM 1440 O O . GLU A 1 179 ? -11.421 15.154 2.409 1.00 88.69 179 GLU A O 1
ATOM 1445 N N . LEU A 1 180 ? -9.571 15.808 3.504 1.00 89.00 180 LEU A N 1
ATOM 1446 C CA . LEU A 1 180 ? -9.002 14.473 3.634 1.00 89.00 180 LEU A CA 1
ATOM 1447 C C . LEU A 1 180 ? -9.877 13.562 4.497 1.00 89.00 180 LEU A C 1
ATOM 1449 O O . LEU A 1 180 ? -10.104 12.410 4.127 1.00 89.00 180 LEU A O 1
ATOM 1453 N N . ILE A 1 181 ? -10.369 14.066 5.631 1.00 89.25 181 ILE A N 1
ATOM 1454 C CA . ILE A 1 181 ? -11.275 13.329 6.518 1.00 89.25 181 ILE A CA 1
ATOM 1455 C C . ILE A 1 181 ? -12.582 13.043 5.783 1.00 89.25 181 ILE A C 1
ATOM 1457 O O . ILE A 1 181 ? -13.008 11.891 5.751 1.00 89.25 181 ILE A O 1
ATOM 1461 N N . LYS A 1 182 ? -13.177 14.054 5.139 1.00 91.06 182 LYS A N 1
ATOM 1462 C CA . LYS A 1 182 ? -14.418 13.901 4.372 1.00 91.06 182 LYS A CA 1
ATOM 1463 C C . LYS A 1 182 ? -14.278 12.850 3.270 1.00 91.06 182 LYS A C 1
ATOM 1465 O O . LYS A 1 182 ? -15.040 11.896 3.237 1.00 91.06 182 LYS A O 1
ATOM 1470 N N . TYR A 1 183 ? -13.242 12.963 2.445 1.00 91.56 183 TYR A N 1
ATOM 1471 C CA . TYR A 1 183 ? -12.948 11.992 1.392 1.00 91.56 183 TYR A CA 1
ATOM 1472 C C . TYR A 1 183 ? -12.730 10.577 1.939 1.00 91.56 183 TYR A C 1
ATOM 1474 O O . TYR A 1 183 ? -13.191 9.598 1.359 1.00 91.56 183 TYR A O 1
ATOM 1482 N N . SER A 1 184 ? -12.037 10.461 3.075 1.00 91.00 184 SER A N 1
ATOM 1483 C CA . SER A 1 184 ? -11.799 9.163 3.709 1.00 91.00 184 SER A CA 1
ATOM 1484 C C . SER A 1 184 ? -13.101 8.528 4.201 1.00 91.00 184 SER A C 1
ATOM 1486 O O . SER A 1 184 ? -13.253 7.317 4.070 1.00 91.00 184 SER A O 1
ATOM 1488 N N . LYS A 1 185 ? -14.037 9.329 4.731 1.00 90.12 185 LYS A N 1
ATOM 1489 C CA . LYS A 1 185 ? -15.375 8.868 5.128 1.00 90.12 185 LYS A CA 1
ATOM 1490 C C . LYS A 1 185 ? -16.196 8.418 3.925 1.00 90.12 185 LYS A C 1
ATOM 1492 O O . LYS A 1 185 ? -16.780 7.347 3.979 1.00 90.12 185 LYS A O 1
ATOM 1497 N N . ASP A 1 186 ? -16.184 9.195 2.844 1.00 91.38 186 ASP A N 1
ATOM 1498 C CA . ASP A 1 186 ? -16.973 8.903 1.642 1.00 91.38 186 ASP A CA 1
ATOM 1499 C C . ASP A 1 186 ? -16.572 7.565 0.988 1.00 91.38 186 ASP A C 1
ATOM 1501 O O . ASP A 1 186 ? -17.392 6.908 0.351 1.00 91.38 186 ASP A O 1
ATOM 1505 N N . ILE A 1 187 ? -15.313 7.136 1.142 1.00 90.56 187 ILE A N 1
ATOM 1506 C CA . ILE A 1 187 ? -14.812 5.868 0.582 1.00 90.56 187 ILE A CA 1
ATOM 1507 C C . ILE A 1 187 ? -14.876 4.715 1.598 1.00 90.56 187 ILE A C 1
ATOM 1509 O O . ILE A 1 187 ? -14.730 3.553 1.227 1.00 90.56 187 ILE A O 1
ATOM 1513 N N . LEU A 1 188 ? -15.107 4.988 2.882 1.00 90.38 188 LEU A N 1
ATOM 1514 C CA . LEU A 1 188 ? -15.164 3.942 3.899 1.00 90.38 188 LEU A CA 1
ATOM 1515 C C . LEU A 1 188 ? -16.324 2.971 3.619 1.00 90.38 188 LEU A C 1
ATOM 1517 O O . LEU A 1 188 ? -17.468 3.391 3.497 1.00 90.38 188 LEU A O 1
ATOM 1521 N N . GLY A 1 189 ? -16.031 1.671 3.546 1.00 81.62 189 GLY A N 1
ATOM 1522 C CA . GLY A 1 189 ? -17.035 0.638 3.263 1.00 81.62 189 GLY A CA 1
ATOM 1523 C C . GLY A 1 189 ? -17.324 0.401 1.775 1.00 81.62 189 GLY A C 1
ATOM 1524 O O . GLY A 1 189 ? -17.993 -0.579 1.459 1.00 81.62 189 GLY A O 1
ATOM 1525 N N . ASN A 1 190 ? -16.775 1.226 0.874 1.00 73.31 190 ASN A N 1
ATOM 1526 C CA . ASN A 1 190 ? -16.747 0.953 -0.569 1.00 73.31 190 ASN A CA 1
ATOM 1527 C C . ASN A 1 190 ? -15.606 -0.017 -0.935 1.00 73.31 190 ASN A C 1
ATOM 1529 O O . ASN A 1 190 ? -14.552 -0.014 -0.249 1.00 73.31 190 ASN A O 1
#